Protein AF-A0AA40KFW2-F1 (afdb_monomer_lite)

Foldseek 3Di:
DDQLLCCLAQVDGPVPRFDKDKFKKKWADDPDDPAFIWIWFATPNDTDIARWDFAPFQEDPLQFKEWEKDAACVDVLRIDIDTDPCSSPDLATWTAGLVQLWTWGWDADPVRFIWIFADGHLWKTKGARDPVCLVVPVVPDPVNVDPVRGHDDPPPRPDMDIGHIIMMGTDDDDDDDDPPRPQPAPDDDPPPPPPPDDDDPDPDPPPDDPLEAEFAEEEEEAQVSCVSQVVDPSSSVSVVSNVVSSVQSSQCPHDDSRYGYYYQHYYYYNDNVSLVLFVVQDDPDAAGQVVSSVVVVCVSVVPDDPGGDGRYYDYDDRGFYWHADDPGDTHTDDDDDDDDDD

pLDDT: mean 80.36, std 17.98, range [24.52, 96.75]

Organism: NCBI:txid60889

Sequence (342 aa):
MTREEILSVFHTGHESVPTYEVIPVLHSMHKRSIGKPEIYLKAFGKDISLSLKPTEGLLTVNHLPMWTVTKNTSQPGGLHYEKVTNADTDIGDIYQDTTNMASILLHRDANGKVLVDGNIGSELVIRPLPDRILDELVSKNSSLHGEGLLPNVTRSKGNLKRTSHHVVYKKVARTSGDEYSDFTLMEPDHLAKRYRSKRSITTRTKREAPYVIYPEILCIVDYDGYRLHGGDNVQIKRYFVSFWNGVDLRYKLLKGPKIRISIAGIIISRGRDATPYLERNRVGRDAIDSAAALTDMGKYLFRERRLPVYDIAVAVTKYDMCRRRKGGRCTKGTAEEKHHGS

Radius of gyration: 22.52 Å; chains: 1; bounding box: 77×45×58 Å

Structure (mmCIF, N/CA/C/O backbone):
data_AF-A0AA40KFW2-F1
#
_entry.id   AF-A0AA40KFW2-F1
#
loop_
_atom_site.group_PDB
_atom_site.id
_atom_site.type_symbol
_atom_site.label_atom_id
_atom_site.label_alt_id
_atom_site.label_comp_id
_atom_site.label_asym_id
_atom_site.label_entity_id
_atom_site.label_seq_id
_atom_site.pdbx_PDB_ins_code
_atom_site.Cartn_x
_atom_site.Cartn_y
_atom_site.Cartn_z
_atom_site.occupancy
_atom_site.B_iso_or_equiv
_atom_site.auth_seq_id
_atom_site.auth_comp_id
_atom_site.auth_asym_id
_atom_site.auth_atom_id
_atom_site.pdbx_PDB_model_num
ATOM 1 N N . MET A 1 1 ? -21.719 -2.345 -5.524 1.00 86.31 1 MET A N 1
ATOM 2 C CA . MET A 1 1 ? -20.401 -1.732 -5.785 1.00 86.31 1 MET A CA 1
ATOM 3 C C . MET A 1 1 ? -20.138 -1.814 -7.284 1.00 86.31 1 MET A C 1
ATOM 5 O O . MET A 1 1 ? -20.531 -2.815 -7.874 1.00 86.31 1 MET A O 1
ATOM 9 N N . THR A 1 2 ? -19.528 -0.805 -7.903 1.00 89.44 2 THR A N 1
ATOM 10 C CA . THR A 1 2 ? -19.020 -0.884 -9.285 1.00 89.44 2 THR A CA 1
ATOM 11 C C . THR A 1 2 ? -17.793 -1.796 -9.356 1.00 89.44 2 THR A C 1
ATOM 13 O O . THR A 1 2 ? -17.247 -2.204 -8.329 1.00 89.44 2 THR A O 1
ATOM 16 N N . ARG A 1 3 ? -17.327 -2.128 -10.566 1.00 85.88 3 ARG A N 1
ATOM 17 C CA . ARG A 1 3 ? -16.125 -2.955 -10.741 1.00 85.88 3 ARG A CA 1
ATOM 18 C C . ARG A 1 3 ? -14.889 -2.285 -10.138 1.00 85.88 3 ARG A C 1
ATOM 20 O O . ARG A 1 3 ? -14.085 -2.955 -9.500 1.00 85.88 3 ARG A O 1
ATOM 27 N N . GLU A 1 4 ? -14.751 -0.981 -10.331 1.00 83.19 4 GLU A N 1
ATOM 28 C CA . GLU A 1 4 ? -13.652 -0.168 -9.815 1.00 83.19 4 GLU A CA 1
ATOM 29 C C . GLU A 1 4 ? -13.699 -0.087 -8.284 1.00 83.19 4 GLU A C 1
ATOM 31 O O . GLU A 1 4 ? -12.672 -0.251 -7.633 1.00 83.19 4 GLU A O 1
ATOM 36 N N . GLU A 1 5 ? -14.892 0.074 -7.698 1.00 88.12 5 GLU A N 1
ATOM 37 C CA . GLU A 1 5 ? -15.085 0.056 -6.242 1.00 88.12 5 GLU A CA 1
ATOM 38 C C . GLU A 1 5 ? -14.717 -1.309 -5.641 1.00 88.12 5 GLU A C 1
ATOM 40 O O . GLU A 1 5 ? -14.025 -1.367 -4.628 1.00 88.12 5 GLU A O 1
ATOM 45 N N . ILE A 1 6 ? -15.123 -2.414 -6.278 1.00 88.75 6 ILE A N 1
ATOM 46 C CA . ILE A 1 6 ? -14.761 -3.768 -5.825 1.00 88.75 6 ILE A CA 1
ATOM 47 C C . ILE A 1 6 ? -13.251 -3.977 -5.891 1.00 88.75 6 ILE A C 1
ATOM 49 O O . ILE A 1 6 ? -12.656 -4.495 -4.946 1.00 88.75 6 ILE A O 1
ATOM 53 N N . LEU A 1 7 ? -12.625 -3.562 -6.992 1.00 82.44 7 LEU A N 1
ATOM 54 C CA . LEU A 1 7 ? -11.179 -3.660 -7.161 1.00 82.44 7 LEU A CA 1
ATOM 55 C C . LEU A 1 7 ? -10.427 -2.814 -6.128 1.00 82.44 7 LEU A C 1
ATOM 57 O O . LEU A 1 7 ? -9.413 -3.271 -5.615 1.00 82.44 7 LEU A O 1
ATOM 61 N N . SER A 1 8 ? -10.931 -1.629 -5.790 1.00 82.06 8 SER A N 1
ATOM 62 C CA . SER A 1 8 ? -10.320 -0.754 -4.786 1.00 82.06 8 SER A CA 1
ATOM 63 C C . SER A 1 8 ? -10.468 -1.298 -3.356 1.00 82.06 8 SER A C 1
ATOM 65 O O . SER A 1 8 ? -9.513 -1.287 -2.586 1.00 82.06 8 SER A O 1
ATOM 67 N N . VAL A 1 9 ? -11.640 -1.835 -2.997 1.00 88.62 9 VAL A N 1
ATOM 68 C CA . VAL A 1 9 ? -11.914 -2.322 -1.630 1.00 88.62 9 VAL A CA 1
ATOM 69 C C . VAL A 1 9 ? -11.337 -3.717 -1.386 1.00 88.62 9 VAL A C 1
ATOM 71 O O . VAL A 1 9 ? -10.753 -3.977 -0.336 1.00 88.62 9 VAL A O 1
ATOM 74 N N . PHE A 1 10 ? -11.511 -4.633 -2.338 1.00 87.81 10 PHE A N 1
ATOM 75 C CA . PHE A 1 10 ? -11.214 -6.056 -2.151 1.00 87.81 10 PHE A CA 1
ATOM 76 C C . PHE A 1 10 ? -9.999 -6.539 -2.949 1.00 87.81 10 PHE A C 1
ATOM 78 O O . PHE A 1 10 ? -9.566 -7.675 -2.753 1.00 87.81 10 PHE A O 1
ATOM 85 N N . HIS A 1 11 ? -9.454 -5.714 -3.852 1.00 81.31 11 HIS A N 1
ATOM 86 C CA . HIS A 1 11 ? -8.347 -6.075 -4.751 1.00 81.31 11 HIS A CA 1
ATOM 87 C C . HIS A 1 11 ? -8.611 -7.337 -5.584 1.00 81.31 11 HIS A C 1
ATOM 89 O O . HIS A 1 11 ? -7.694 -8.082 -5.927 1.00 81.31 11 HIS A O 1
ATOM 95 N N . THR A 1 12 ? -9.876 -7.587 -5.919 1.00 80.44 12 THR A N 1
ATOM 96 C CA . THR A 1 12 ? -10.322 -8.811 -6.591 1.00 80.44 12 THR A CA 1
ATOM 97 C C . THR A 1 12 ? -11.431 -8.527 -7.604 1.00 80.44 12 THR A C 1
ATOM 99 O O . THR A 1 12 ? -11.954 -7.415 -7.676 1.00 80.44 12 THR A O 1
ATOM 102 N N . GLY A 1 13 ? -11.756 -9.518 -8.434 1.00 78.56 13 GLY A N 1
ATOM 103 C CA . GLY A 1 13 ? -12.911 -9.476 -9.331 1.00 78.56 13 GLY A CA 1
ATOM 104 C C . GLY A 1 13 ? -14.228 -9.687 -8.580 1.00 78.56 13 GLY A C 1
ATOM 105 O O . GLY A 1 13 ? -14.243 -10.183 -7.455 1.00 78.56 13 GLY A O 1
ATOM 106 N N . HIS A 1 14 ? -15.351 -9.338 -9.210 1.00 82.38 14 HIS A N 1
ATOM 107 C CA . HIS A 1 14 ? -16.686 -9.453 -8.605 1.00 82.38 14 HIS A CA 1
ATOM 108 C C . HIS A 1 14 ? -17.021 -10.901 -8.197 1.00 82.38 14 HIS A C 1
ATOM 110 O O . HIS A 1 14 ? -17.727 -11.143 -7.222 1.00 82.38 14 HIS A O 1
ATOM 116 N N . GLU A 1 15 ? -16.489 -11.864 -8.939 1.00 83.38 15 GLU A N 1
ATOM 117 C CA . GLU A 1 15 ? -16.627 -13.303 -8.743 1.00 83.38 15 GLU A CA 1
ATOM 118 C C . GLU A 1 15 ? -15.854 -13.850 -7.534 1.00 83.38 15 GLU A C 1
ATOM 120 O O . GLU A 1 15 ? -16.099 -14.971 -7.103 1.00 83.38 15 GLU A O 1
ATOM 125 N N . SER A 1 16 ? -14.908 -13.078 -6.997 1.00 85.81 16 SER A N 1
ATOM 126 C CA . SER A 1 16 ? -13.966 -13.510 -5.958 1.00 85.81 16 SER A CA 1
ATOM 127 C C . SER A 1 16 ? -13.994 -12.592 -4.732 1.00 85.81 16 SER A C 1
ATOM 129 O O . SER A 1 16 ? -13.021 -12.529 -3.977 1.00 85.81 16 SER A O 1
ATOM 131 N N . VAL A 1 17 ? -15.093 -11.854 -4.541 1.00 88.69 17 VAL A N 1
ATOM 132 C CA . VAL A 1 17 ? -15.304 -11.011 -3.360 1.00 88.69 17 VAL A CA 1
ATOM 133 C C . VAL A 1 17 ? -15.490 -11.911 -2.132 1.00 88.69 17 VAL A C 1
ATOM 135 O O . VAL A 1 17 ? -16.398 -12.744 -2.129 1.00 88.69 17 VAL A O 1
ATOM 138 N N . PRO A 1 18 ? -14.650 -11.778 -1.089 1.00 90.69 18 PRO A N 1
ATOM 139 C CA . PRO A 1 18 ? -14.790 -12.572 0.124 1.00 90.69 18 PRO A CA 1
ATOM 140 C C . PRO A 1 18 ? -16.044 -12.167 0.901 1.00 90.69 18 PRO A C 1
ATOM 142 O O . PRO A 1 18 ? -16.532 -11.045 0.776 1.00 90.69 18 PRO A O 1
ATOM 145 N N . THR A 1 19 ? -16.530 -13.052 1.770 1.00 91.44 19 THR A N 1
ATOM 146 C CA . THR A 1 19 ? -17.585 -12.696 2.726 1.00 91.44 19 THR A CA 1
ATOM 147 C C . THR A 1 19 ? -17.142 -11.503 3.573 1.00 91.44 19 THR A C 1
ATOM 149 O O . THR A 1 19 ? -16.050 -11.512 4.154 1.00 91.44 19 THR A O 1
ATOM 152 N N . TYR A 1 20 ? -18.001 -10.488 3.652 1.00 94.31 20 TYR A N 1
ATOM 153 C CA . TYR A 1 20 ? -17.722 -9.234 4.339 1.00 94.31 20 TYR A CA 1
ATOM 154 C C . TYR A 1 20 ? -18.919 -8.749 5.156 1.00 94.31 20 TYR A C 1
ATOM 156 O O . TYR A 1 20 ? -20.064 -9.106 4.883 1.00 94.31 20 TYR A O 1
ATOM 164 N N . GLU A 1 21 ? -18.640 -7.901 6.139 1.00 93.88 21 GLU A N 1
ATOM 165 C CA . GLU A 1 21 ? -19.627 -7.173 6.931 1.00 93.88 21 GLU A CA 1
ATOM 166 C C . GLU A 1 21 ? -19.423 -5.667 6.742 1.00 93.88 21 GLU A C 1
ATOM 168 O O . GLU A 1 21 ? -18.291 -5.199 6.596 1.00 93.88 21 GLU A O 1
ATOM 173 N N . VAL A 1 22 ? -20.517 -4.903 6.741 1.00 93.38 22 VAL A N 1
ATOM 174 C CA . VAL A 1 22 ? -20.478 -3.435 6.751 1.00 93.38 22 VAL A CA 1
ATOM 175 C C . VAL A 1 22 ? -20.773 -2.970 8.165 1.00 93.38 22 VAL A C 1
ATOM 177 O O . VAL A 1 22 ? -21.875 -3.190 8.667 1.00 93.38 22 VAL A O 1
ATOM 180 N N . ILE A 1 23 ? -19.796 -2.334 8.805 1.00 91.50 23 ILE A N 1
ATOM 181 C CA . ILE A 1 23 ? -19.863 -2.017 10.232 1.00 91.50 23 ILE A CA 1
ATOM 182 C C . ILE A 1 23 ? -19.520 -0.549 10.501 1.00 91.50 23 ILE A C 1
ATOM 184 O O . ILE A 1 23 ? -18.693 0.037 9.797 1.00 91.50 23 ILE A O 1
ATOM 188 N N . PRO A 1 24 ? -20.122 0.069 11.527 1.00 90.12 24 PRO A N 1
ATOM 189 C CA . PRO A 1 24 ? -19.590 1.290 12.105 1.00 90.12 24 PRO A CA 1
ATOM 190 C C . PRO A 1 24 ? -18.363 0.971 12.970 1.00 90.12 24 PRO A C 1
ATOM 192 O O . PRO A 1 24 ? -18.290 -0.074 13.617 1.00 90.12 24 PRO A O 1
ATOM 195 N N . VAL A 1 25 ? -17.429 1.915 13.052 1.00 92.06 25 VAL A N 1
ATOM 196 C CA . VAL A 1 25 ? -16.297 1.841 13.979 1.00 92.06 25 VAL A CA 1
ATOM 197 C C . VAL A 1 25 ? -16.397 2.975 15.001 1.00 92.06 25 VAL A C 1
ATOM 199 O O . VAL A 1 25 ? -16.859 4.081 14.712 1.00 92.06 25 VAL A O 1
ATOM 202 N N . LEU A 1 26 ? -16.024 2.698 16.246 1.00 91.12 26 LEU A N 1
ATOM 203 C CA . LEU A 1 26 ? -15.916 3.703 17.298 1.00 91.12 26 LEU A CA 1
ATOM 204 C C . LEU A 1 26 ? -14.451 4.077 17.475 1.00 91.12 26 LEU A C 1
ATOM 206 O O . LEU A 1 26 ? -13.586 3.206 17.525 1.00 91.12 26 LEU A O 1
ATOM 210 N N . HIS A 1 27 ? -14.180 5.369 17.618 1.00 89.44 27 HIS A N 1
ATOM 211 C CA . HIS A 1 27 ? -12.840 5.866 17.910 1.00 89.44 27 HIS A CA 1
ATOM 212 C C . HIS A 1 27 ? -12.856 6.822 19.101 1.00 89.44 27 HIS A C 1
ATOM 214 O O . HIS A 1 27 ? -13.814 7.578 19.304 1.00 89.44 27 HIS A O 1
ATOM 220 N N . SER A 1 28 ? -11.786 6.793 19.891 1.00 86.31 28 SER A N 1
ATOM 221 C CA . SER A 1 28 ? -11.597 7.708 21.016 1.00 86.31 28 SER A CA 1
ATOM 222 C C . SER A 1 28 ? -11.292 9.131 20.535 1.00 86.31 28 SER A C 1
ATOM 224 O O . SER A 1 28 ? -10.346 9.338 19.772 1.00 86.31 28 SER A O 1
ATOM 226 N N . MET A 1 29 ? -12.027 10.126 21.039 1.00 69.88 29 MET A N 1
ATOM 227 C CA . MET A 1 29 ? -11.703 11.541 20.835 1.00 69.88 29 MET A CA 1
ATOM 228 C C . MET A 1 29 ? -10.795 12.048 21.958 1.00 69.88 29 MET A C 1
ATOM 230 O O . MET A 1 29 ? -11.277 12.469 23.012 1.00 69.88 29 MET A O 1
ATOM 234 N N . HIS A 1 30 ? -9.482 12.069 21.743 1.00 62.12 30 HIS A N 1
ATOM 235 C CA . HIS A 1 30 ? -8.576 12.710 22.699 1.00 62.12 30 HIS A CA 1
ATOM 236 C C . HIS A 1 30 ? -8.601 14.228 22.499 1.00 62.12 30 HIS A C 1
ATOM 238 O O . HIS A 1 30 ? -8.134 14.741 21.488 1.00 62.12 30 HIS A O 1
ATOM 244 N N . LYS A 1 31 ? -9.168 14.968 23.467 1.00 46.69 31 LYS A N 1
ATOM 245 C CA . LYS A 1 31 ? -9.212 16.447 23.446 1.00 46.69 31 LYS A CA 1
ATOM 246 C C . LYS A 1 31 ? -7.841 17.104 23.663 1.00 46.69 31 LYS A C 1
ATOM 248 O O . LYS A 1 31 ? -7.724 18.307 23.459 1.00 46.69 31 LYS A O 1
ATOM 253 N N . ARG A 1 32 ? -6.819 16.353 24.082 1.00 41.66 32 ARG A N 1
ATOM 254 C CA . ARG A 1 32 ? -5.430 16.804 24.246 1.00 41.66 32 ARG A CA 1
ATOM 255 C C . ARG A 1 32 ? -4.493 15.622 23.976 1.00 41.66 32 ARG A C 1
ATOM 257 O O . ARG A 1 32 ? -4.808 14.492 24.336 1.00 41.66 32 ARG A O 1
ATOM 264 N N . SER A 1 33 ? -3.371 15.912 23.339 1.00 45.19 33 SER A N 1
ATOM 265 C CA . SER A 1 33 ? -2.322 15.069 22.737 1.00 45.19 33 SER A CA 1
ATOM 266 C C . SER A 1 33 ? -1.596 14.044 23.641 1.00 45.19 33 SER A C 1
ATOM 268 O O . SER A 1 33 ? -0.424 13.763 23.421 1.00 45.19 33 SER A O 1
ATOM 270 N N . ILE A 1 34 ? -2.250 13.468 24.655 1.00 53.34 34 ILE A N 1
ATOM 271 C CA . ILE A 1 34 ? -1.600 12.576 25.641 1.00 53.34 34 ILE A CA 1
ATOM 272 C C . ILE A 1 34 ? -2.144 11.134 25.579 1.00 53.34 34 ILE A C 1
ATOM 274 O O . ILE A 1 34 ? -1.449 10.191 25.953 1.00 53.34 34 ILE A O 1
ATOM 278 N N . GLY A 1 35 ? -3.363 10.927 25.071 1.00 61.66 35 GLY A N 1
ATOM 279 C CA . GLY A 1 35 ? -3.959 9.595 24.941 1.00 61.66 35 GLY A CA 1
ATOM 280 C C . GLY A 1 35 ? -3.607 8.906 23.620 1.00 61.66 35 GLY A C 1
ATOM 281 O O . GLY A 1 35 ? -3.696 9.514 22.553 1.00 61.66 35 GLY A O 1
ATOM 282 N N . LYS A 1 36 ? -3.247 7.619 23.680 1.00 73.94 36 LYS A N 1
ATOM 283 C CA . LYS A 1 36 ? -3.121 6.761 22.489 1.00 73.94 36 LYS A CA 1
ATOM 284 C C . LYS A 1 36 ? -4.501 6.601 21.842 1.00 73.94 36 LYS A C 1
ATOM 286 O O . LYS A 1 36 ? -5.441 6.296 22.581 1.00 73.94 36 LYS A O 1
ATOM 291 N N . PRO A 1 37 ? -4.661 6.811 20.524 1.00 86.88 37 PRO A N 1
ATOM 292 C CA . PRO A 1 37 ? -5.935 6.565 19.863 1.00 86.88 37 PRO A CA 1
ATOM 293 C C . PRO A 1 37 ? -6.383 5.118 20.078 1.00 86.88 37 PRO A C 1
ATOM 295 O O . PRO A 1 37 ? -5.583 4.187 20.018 1.00 86.88 37 PRO A O 1
ATOM 298 N N . GLU A 1 38 ? -7.666 4.928 20.338 1.00 90.81 38 GLU A N 1
ATOM 299 C CA . GLU A 1 38 ? -8.267 3.612 20.494 1.00 90.81 38 GLU A CA 1
ATOM 300 C C . GLU A 1 38 ? -9.391 3.441 19.484 1.00 90.81 38 GLU A C 1
ATOM 302 O O . GLU A 1 38 ? -10.140 4.384 19.202 1.00 90.81 38 GLU A O 1
ATOM 307 N N . ILE A 1 39 ? -9.501 2.225 18.958 1.00 92.62 39 ILE A N 1
ATOM 308 C CA . ILE A 1 39 ? -10.524 1.840 17.993 1.00 92.62 39 ILE A CA 1
ATOM 309 C C . ILE A 1 39 ? -11.281 0.632 18.517 1.00 92.62 39 ILE A C 1
ATOM 311 O O . ILE A 1 39 ? -10.678 -0.344 18.957 1.00 92.62 39 ILE A O 1
ATOM 315 N N . TYR A 1 40 ? -12.604 0.693 18.420 1.00 93.69 40 TYR A N 1
ATOM 316 C CA . TYR A 1 40 ? -13.499 -0.389 18.794 1.00 93.69 40 TYR A CA 1
ATOM 317 C C . TYR A 1 40 ? -14.400 -0.724 17.621 1.00 93.69 40 TYR A C 1
ATOM 319 O O . TYR A 1 40 ? -15.065 0.154 17.069 1.00 93.69 40 TYR A O 1
ATOM 327 N N . LEU A 1 41 ? -14.454 -1.999 17.265 1.00 94.56 41 LEU A N 1
ATOM 328 C CA . LEU A 1 41 ? -15.355 -2.497 16.238 1.00 94.56 41 LEU A CA 1
ATOM 329 C C . LEU A 1 41 ? -15.876 -3.884 16.605 1.00 94.56 41 LEU A C 1
ATOM 331 O O . LEU A 1 41 ? -15.270 -4.586 17.413 1.00 94.56 41 LEU A O 1
ATOM 335 N N . LYS A 1 42 ? -16.983 -4.280 15.987 1.00 94.56 42 LYS A N 1
ATOM 336 C CA . LYS A 1 42 ? -17.532 -5.628 16.086 1.00 94.56 42 LYS A CA 1
ATOM 337 C C . LYS A 1 42 ? -17.623 -6.211 14.690 1.00 94.56 42 LYS A C 1
ATOM 339 O O . LYS A 1 42 ? -18.247 -5.602 13.831 1.00 94.56 42 LYS A O 1
ATOM 344 N N . ALA A 1 43 ? -16.987 -7.353 14.465 1.00 94.00 43 ALA A N 1
ATOM 345 C CA . ALA A 1 43 ? -16.993 -8.025 13.170 1.00 94.00 43 ALA A CA 1
ATOM 346 C C . ALA A 1 43 ? -17.024 -9.541 13.360 1.00 94.00 43 ALA A C 1
ATOM 348 O O . ALA A 1 43 ? -16.313 -10.078 14.212 1.00 94.00 43 ALA A O 1
ATOM 349 N N . PHE A 1 44 ? -17.834 -10.240 12.568 1.00 93.56 44 PHE A N 1
ATOM 350 C CA . PHE A 1 44 ? -17.983 -11.697 12.593 1.00 93.56 44 PHE A CA 1
ATOM 351 C C . PHE A 1 44 ? -18.275 -12.242 13.998 1.00 93.56 44 PHE A C 1
ATOM 353 O O . PHE A 1 44 ? -17.715 -13.254 14.423 1.00 93.56 44 PHE A O 1
ATOM 360 N N . GLY A 1 45 ? -19.124 -11.525 14.741 1.00 90.69 45 GLY A N 1
ATOM 361 C CA . GLY A 1 45 ? -19.522 -11.865 16.109 1.00 90.69 45 GLY A CA 1
ATOM 362 C C . GLY A 1 45 ? -18.460 -11.616 17.187 1.00 90.69 45 GLY A C 1
ATOM 363 O O . GLY A 1 45 ? -18.714 -11.932 18.347 1.00 90.69 45 GLY A O 1
ATOM 364 N N . LYS A 1 46 ? -17.296 -11.050 16.842 1.00 92.06 46 LYS A N 1
ATOM 365 C CA . LYS A 1 46 ? -16.214 -10.739 17.786 1.00 92.06 46 LYS A CA 1
ATOM 366 C C . LYS A 1 46 ? -16.129 -9.236 18.043 1.00 92.06 46 LYS A C 1
ATOM 368 O O . LYS A 1 46 ? -16.072 -8.451 17.096 1.00 92.06 46 LYS A O 1
ATOM 373 N N . ASP A 1 47 ? -16.045 -8.854 19.314 1.00 93.81 47 ASP A N 1
ATOM 374 C CA . ASP A 1 47 ? -15.702 -7.491 19.723 1.00 93.81 47 ASP A CA 1
ATOM 375 C C . ASP A 1 47 ? -14.176 -7.322 19.689 1.00 93.81 47 ASP A C 1
ATOM 377 O O . ASP A 1 47 ? -13.437 -8.106 20.286 1.00 93.81 47 ASP A O 1
ATOM 381 N N . ILE A 1 48 ? -13.696 -6.303 18.980 1.00 94.25 48 ILE A N 1
ATOM 382 C CA . ILE A 1 48 ? -12.273 -6.029 18.770 1.00 94.25 48 ILE A CA 1
ATOM 383 C C . ILE A 1 48 ? -11.961 -4.640 19.325 1.00 94.25 48 ILE A C 1
ATOM 385 O O . ILE A 1 48 ? -12.613 -3.651 18.986 1.00 94.25 48 ILE A O 1
ATOM 389 N N . SER A 1 49 ? -10.930 -4.573 20.165 1.00 94.00 49 SER A N 1
ATOM 390 C CA . SER A 1 49 ? -10.433 -3.351 20.796 1.00 94.00 49 SER A CA 1
ATOM 391 C C . SER A 1 49 ? -8.961 -3.172 20.448 1.00 94.00 49 SER A C 1
ATOM 393 O O . SER A 1 49 ? -8.129 -3.961 20.893 1.00 94.00 49 SER A O 1
ATOM 395 N N . LEU A 1 50 ? -8.637 -2.119 19.702 1.00 93.75 50 LEU A N 1
ATOM 396 C CA . LEU A 1 50 ? -7.280 -1.800 19.266 1.00 93.75 50 LEU A CA 1
ATOM 397 C C . LEU A 1 50 ? -6.732 -0.599 20.040 1.00 93.75 50 LEU A C 1
ATOM 399 O O . LEU A 1 50 ? -7.392 0.438 20.133 1.00 93.75 50 LEU A O 1
ATOM 403 N N . SER A 1 51 ? -5.506 -0.727 20.547 1.00 93.19 51 SER A N 1
ATOM 404 C CA . SER A 1 51 ? -4.752 0.364 21.171 1.00 93.19 51 SER A CA 1
ATOM 405 C C . SER A 1 51 ? -3.630 0.803 20.237 1.00 93.19 51 SER A C 1
ATOM 407 O O . SER A 1 51 ? -2.630 0.104 20.061 1.00 93.19 51 SER A O 1
ATOM 409 N N . LEU A 1 52 ? -3.803 1.964 19.612 1.00 92.62 52 LEU A N 1
ATOM 410 C CA . LEU A 1 52 ? -2.964 2.401 18.508 1.00 92.62 52 LEU A CA 1
ATOM 411 C C . LEU A 1 52 ? -1.718 3.139 18.996 1.00 92.62 52 LEU A C 1
ATOM 413 O O . LEU A 1 52 ? -1.795 4.154 19.692 1.00 92.62 52 LEU A O 1
ATOM 417 N N . LYS A 1 53 ? -0.547 2.652 18.585 1.00 93.00 53 LYS A N 1
ATOM 418 C CA . LYS A 1 53 ? 0.740 3.332 18.766 1.00 93.00 53 LYS A CA 1
ATOM 419 C C . LYS A 1 53 ? 1.204 3.902 17.424 1.00 93.00 53 LYS A C 1
ATOM 421 O O . LYS A 1 53 ? 1.162 3.158 16.446 1.00 93.00 53 LYS A O 1
ATOM 426 N N . PRO A 1 54 ? 1.632 5.175 17.351 1.00 92.44 54 PRO A N 1
ATOM 427 C CA . PRO A 1 54 ? 2.179 5.741 16.121 1.00 92.44 54 PRO A CA 1
ATOM 428 C C . PRO A 1 54 ? 3.322 4.890 15.565 1.00 92.44 54 PRO A C 1
ATOM 430 O O . PRO A 1 54 ? 4.140 4.359 16.321 1.00 92.44 54 PRO A O 1
ATOM 433 N N . THR A 1 55 ? 3.369 4.754 14.244 1.00 91.12 55 THR A N 1
ATOM 434 C CA . THR A 1 55 ? 4.427 3.999 13.568 1.00 91.12 55 THR A CA 1
ATOM 435 C C . THR A 1 55 ? 5.600 4.921 13.275 1.00 91.12 55 THR A C 1
ATOM 437 O O . THR A 1 55 ? 5.512 5.804 12.429 1.00 91.12 55 THR A O 1
ATOM 440 N N . GLU A 1 56 ? 6.713 4.707 13.969 1.00 88.06 56 GLU A N 1
ATOM 441 C CA . GLU A 1 56 ? 7.937 5.489 13.787 1.00 88.06 56 GLU A CA 1
ATOM 442 C C . GLU A 1 56 ? 8.891 4.835 12.783 1.00 88.06 56 GLU A C 1
ATOM 444 O O . GLU A 1 56 ? 9.091 3.618 12.810 1.00 88.06 56 GLU A O 1
ATOM 449 N N . GLY A 1 57 ? 9.543 5.659 11.960 1.00 86.75 57 GLY A N 1
ATOM 450 C CA . GLY A 1 57 ? 10.647 5.249 11.086 1.00 86.75 57 GLY A CA 1
ATOM 451 C C . GLY A 1 57 ? 10.242 4.667 9.731 1.00 86.75 57 GLY A C 1
ATOM 452 O O . GLY A 1 57 ? 11.108 4.548 8.874 1.00 86.75 57 GLY A O 1
ATOM 453 N N . LEU A 1 58 ? 8.956 4.367 9.507 1.00 89.50 58 LEU A N 1
ATOM 454 C CA . LEU A 1 58 ? 8.489 3.868 8.206 1.00 89.50 58 LEU A CA 1
ATOM 455 C C . LEU A 1 58 ? 8.540 4.937 7.109 1.00 89.50 58 LEU A C 1
ATOM 457 O O . LEU A 1 58 ? 8.783 4.631 5.943 1.00 89.50 58 LEU A O 1
ATOM 461 N N . LEU A 1 59 ? 8.290 6.190 7.490 1.00 86.06 59 LEU A N 1
ATOM 462 C CA . LEU A 1 59 ? 8.323 7.347 6.607 1.00 86.06 59 LEU A CA 1
ATOM 463 C C . LEU A 1 59 ? 9.439 8.283 7.067 1.00 86.06 59 LEU A C 1
ATOM 465 O O . LEU A 1 59 ? 9.484 8.678 8.235 1.00 86.06 59 LEU A O 1
ATOM 469 N N . THR A 1 60 ? 10.318 8.669 6.152 1.00 67.75 60 THR A N 1
ATOM 470 C CA . THR A 1 60 ? 11.392 9.622 6.432 1.00 67.75 60 THR A CA 1
ATOM 471 C C . THR A 1 60 ? 10.802 11.034 6.528 1.00 67.75 60 THR A C 1
ATOM 473 O O . THR A 1 60 ? 10.347 11.589 5.534 1.00 67.75 60 THR A O 1
ATOM 476 N N . VAL A 1 61 ? 10.768 11.614 7.736 1.00 56.44 61 VAL A N 1
ATOM 477 C CA . VAL A 1 61 ? 10.446 13.038 8.008 1.00 56.44 61 VAL A CA 1
ATOM 478 C C . VAL A 1 61 ? 9.209 13.553 7.241 1.00 56.44 61 VAL A C 1
ATOM 480 O O . VAL A 1 61 ? 9.292 14.533 6.515 1.00 56.44 61 VAL A O 1
ATOM 483 N N . ASN A 1 62 ? 8.061 12.871 7.358 1.00 56.06 62 ASN A N 1
ATOM 484 C CA . ASN A 1 62 ? 6.777 13.211 6.705 1.00 56.06 62 ASN A CA 1
ATOM 485 C C . ASN A 1 62 ? 6.792 13.368 5.167 1.00 56.06 62 ASN A C 1
ATOM 487 O O . ASN A 1 62 ? 5.750 13.647 4.574 1.00 56.06 62 ASN A O 1
ATOM 491 N N . HIS A 1 63 ? 7.917 13.111 4.503 1.00 73.00 63 HIS A N 1
ATOM 492 C CA . HIS A 1 63 ? 8.081 13.276 3.067 1.00 73.00 63 HIS A CA 1
ATOM 493 C C . HIS A 1 63 ? 8.461 11.933 2.452 1.00 73.00 63 HIS A C 1
ATOM 495 O O . HIS A 1 63 ? 9.611 11.506 2.484 1.00 73.00 63 HIS A O 1
ATOM 501 N N . LEU A 1 64 ? 7.475 11.259 1.863 1.00 86.81 64 LEU A N 1
ATOM 502 C CA . LEU A 1 64 ? 7.708 10.078 1.038 1.00 86.81 64 LEU A CA 1
ATOM 503 C C . LEU A 1 64 ? 7.767 10.525 -0.426 1.00 86.81 64 LEU A C 1
ATOM 505 O O . LEU A 1 64 ? 6.712 10.818 -1.001 1.00 86.81 64 LEU A O 1
ATOM 509 N N . PRO A 1 65 ? 8.962 10.618 -1.034 1.00 89.88 65 PRO A N 1
ATOM 510 C CA . PRO A 1 65 ? 9.079 11.115 -2.389 1.00 89.88 65 PRO A CA 1
ATOM 511 C C . PRO A 1 65 ? 8.491 10.114 -3.382 1.00 89.88 65 PRO A C 1
ATOM 513 O O . PRO A 1 65 ? 8.594 8.892 -3.230 1.00 89.88 65 PRO A O 1
ATOM 516 N N . MET A 1 66 ? 7.865 10.656 -4.421 1.00 93.00 66 MET A N 1
ATOM 517 C CA . MET A 1 66 ? 7.232 9.863 -5.461 1.00 93.00 66 MET A CA 1
ATOM 518 C C . MET A 1 66 ? 7.651 10.346 -6.840 1.00 93.00 66 MET A C 1
ATOM 520 O O . MET A 1 66 ? 7.807 11.547 -7.071 1.00 93.00 66 MET A O 1
ATOM 524 N N . TRP A 1 67 ? 7.772 9.409 -7.771 1.00 94.56 67 TRP A N 1
ATOM 525 C CA . TRP A 1 67 ? 8.028 9.673 -9.179 1.00 94.56 67 TRP A CA 1
ATOM 526 C C . TRP A 1 67 ? 6.967 8.994 -10.022 1.00 94.56 67 TRP A C 1
ATOM 528 O O . TRP A 1 67 ? 6.527 7.892 -9.708 1.00 94.56 67 TRP A O 1
ATOM 538 N N . THR A 1 68 ? 6.594 9.622 -11.126 1.00 95.38 68 THR A N 1
ATOM 539 C CA . THR A 1 68 ? 5.943 8.923 -12.228 1.00 95.38 68 THR A CA 1
ATOM 540 C C . THR A 1 68 ? 6.972 8.607 -13.298 1.00 95.38 68 THR A C 1
ATOM 542 O O . THR A 1 68 ? 7.923 9.364 -13.493 1.00 95.38 68 THR A O 1
ATOM 545 N N . VAL A 1 69 ? 6.809 7.467 -13.962 1.00 96.25 69 VAL A N 1
ATOM 546 C CA . VAL A 1 69 ? 7.697 7.042 -15.041 1.00 96.25 69 VAL A CA 1
ATOM 547 C C . VAL A 1 69 ? 6.905 6.734 -16.305 1.00 96.25 69 VAL A C 1
ATOM 549 O O . VAL A 1 69 ? 5.862 6.074 -16.271 1.00 96.25 69 VAL A O 1
ATOM 552 N N . THR A 1 70 ? 7.414 7.235 -17.427 1.00 96.62 70 THR A N 1
ATOM 553 C CA . THR A 1 70 ? 6.900 6.999 -18.781 1.00 96.62 70 THR A CA 1
ATOM 554 C C . THR A 1 70 ? 8.040 6.582 -19.702 1.00 96.62 70 THR A C 1
ATOM 556 O O . THR A 1 70 ? 9.210 6.895 -19.456 1.00 96.62 70 THR A O 1
ATOM 559 N N . LYS A 1 71 ? 7.722 5.866 -20.783 1.00 94.75 71 LYS A N 1
ATOM 560 C CA . LYS A 1 71 ? 8.717 5.554 -21.808 1.00 94.75 71 LYS A CA 1
ATOM 561 C C . LYS A 1 71 ? 9.091 6.814 -22.579 1.00 94.75 71 LYS A C 1
ATOM 563 O O . LYS A 1 71 ? 8.233 7.510 -23.112 1.00 94.75 71 LYS A O 1
ATOM 568 N N . ASN A 1 72 ? 10.389 7.054 -22.695 1.00 93.88 72 ASN A N 1
ATOM 569 C CA . ASN A 1 72 ? 10.950 8.095 -23.539 1.00 93.88 72 ASN A CA 1
ATOM 570 C C . ASN A 1 72 ? 12.330 7.648 -24.029 1.00 93.88 72 ASN A C 1
ATOM 572 O O . ASN A 1 72 ? 13.310 7.695 -23.288 1.00 93.88 72 ASN A O 1
ATOM 576 N N . THR A 1 73 ? 12.414 7.211 -25.286 1.00 90.62 73 THR A N 1
ATOM 577 C CA . THR A 1 73 ? 13.646 6.660 -25.877 1.00 90.62 73 THR A CA 1
ATOM 578 C C . THR A 1 73 ? 14.791 7.665 -25.965 1.00 90.62 73 THR A C 1
ATOM 580 O O . THR A 1 73 ? 15.937 7.248 -26.093 1.00 90.62 73 THR A O 1
ATOM 583 N N . SER A 1 74 ? 14.499 8.963 -25.872 1.00 90.75 74 SER A N 1
ATOM 584 C CA . SER A 1 74 ? 15.499 10.033 -25.889 1.00 90.75 74 SER A CA 1
ATOM 585 C C . SER A 1 74 ? 16.136 10.282 -24.516 1.00 90.75 74 SER A C 1
ATOM 587 O O . SER A 1 74 ? 17.103 11.030 -24.415 1.00 90.75 74 SER A O 1
ATOM 589 N N . GLN A 1 75 ? 15.599 9.684 -23.449 1.00 88.25 75 GLN A N 1
ATOM 590 C CA . GLN A 1 75 ? 16.099 9.827 -22.081 1.00 88.25 75 GLN A CA 1
ATOM 591 C C . GLN A 1 75 ? 17.028 8.663 -21.694 1.00 88.25 75 GLN A C 1
ATOM 593 O O . GLN A 1 75 ? 16.909 7.562 -22.245 1.00 88.25 75 GLN A O 1
ATOM 598 N N . PRO A 1 76 ? 17.927 8.848 -20.706 1.00 82.25 76 PRO A N 1
ATOM 599 C CA . PRO A 1 76 ? 18.739 7.761 -20.167 1.00 82.25 76 PRO A CA 1
ATOM 600 C C . PRO A 1 76 ? 17.879 6.565 -19.744 1.00 82.25 76 PRO A C 1
ATOM 602 O O . PRO A 1 76 ? 16.822 6.723 -19.130 1.00 82.25 76 PRO A O 1
ATOM 605 N N . GLY A 1 77 ? 18.309 5.358 -20.116 1.00 82.12 77 GLY A N 1
ATOM 606 C CA . GLY A 1 77 ? 17.553 4.130 -19.847 1.00 82.12 77 GLY A CA 1
ATOM 607 C C . GLY A 1 77 ? 16.250 3.990 -20.646 1.00 82.12 77 GLY A C 1
ATOM 608 O O . GLY A 1 77 ? 15.526 3.019 -20.445 1.00 82.12 77 GLY A O 1
ATOM 609 N N . GLY A 1 78 ? 15.950 4.920 -21.560 1.00 90.19 78 GLY A N 1
ATOM 610 C CA . GLY A 1 78 ? 14.714 4.942 -22.339 1.00 90.19 78 GLY A CA 1
ATOM 611 C C . GLY A 1 78 ? 13.475 5.331 -21.530 1.00 90.19 78 GLY A C 1
ATOM 612 O O . GLY A 1 78 ? 12.362 5.110 -22.010 1.00 90.19 78 GLY A O 1
ATOM 613 N N . LEU A 1 79 ? 13.655 5.880 -20.321 1.00 94.81 79 LEU A N 1
ATOM 614 C CA . LEU A 1 79 ? 12.584 6.251 -19.398 1.00 94.81 79 LEU A CA 1
ATOM 615 C C . LEU A 1 79 ? 12.727 7.702 -18.926 1.00 94.81 79 LEU A C 1
ATOM 617 O O . LEU A 1 79 ? 13.821 8.171 -18.586 1.00 94.81 79 LEU A O 1
ATOM 621 N N . HIS A 1 80 ? 11.597 8.401 -18.866 1.00 95.12 80 HIS A N 1
ATOM 622 C CA . HIS A 1 80 ? 11.479 9.724 -18.271 1.00 95.12 80 HIS A CA 1
ATOM 623 C C . HIS A 1 80 ? 10.853 9.607 -16.881 1.00 95.12 80 HIS A C 1
ATOM 625 O O . HIS A 1 80 ? 9.751 9.076 -16.748 1.00 95.12 80 HIS A O 1
ATOM 631 N N . TYR A 1 81 ? 11.564 10.105 -15.868 1.00 95.12 81 TYR A N 1
ATOM 632 C CA . TYR A 1 81 ? 11.071 10.207 -14.498 1.00 95.12 81 TYR A CA 1
ATOM 633 C C . TYR A 1 81 ? 10.670 11.643 -14.206 1.00 95.12 81 TYR A C 1
ATOM 635 O O . TYR A 1 81 ? 11.468 12.560 -14.395 1.00 95.12 81 TYR A O 1
ATOM 643 N N . GLU A 1 82 ? 9.473 11.808 -13.668 1.00 93.88 82 GLU A N 1
ATOM 644 C CA . GLU A 1 82 ? 8.947 13.090 -13.225 1.00 93.88 82 GLU A CA 1
ATOM 645 C C . GLU A 1 82 ? 8.600 12.994 -11.740 1.00 93.88 82 GLU A C 1
ATOM 647 O O . GLU A 1 82 ? 7.837 12.117 -11.326 1.00 93.88 82 GLU A O 1
ATOM 652 N N . LYS A 1 83 ? 9.182 13.874 -10.920 1.00 92.12 83 LYS A N 1
ATOM 653 C CA . LYS A 1 83 ? 8.888 13.918 -9.485 1.00 92.12 83 LYS A CA 1
ATOM 654 C C . LYS A 1 83 ? 7.463 14.433 -9.282 1.00 92.12 83 LYS A C 1
ATOM 656 O O . LYS A 1 83 ? 7.105 15.487 -9.796 1.00 92.12 83 LYS A O 1
ATOM 661 N N . VAL A 1 84 ? 6.664 13.718 -8.498 1.00 89.69 84 VAL A N 1
ATOM 662 C CA . VAL A 1 84 ? 5.306 14.146 -8.147 1.00 89.69 84 VAL A CA 1
ATOM 663 C C . VAL A 1 84 ? 5.408 15.270 -7.120 1.00 89.69 84 VAL A C 1
ATOM 665 O O . VAL A 1 84 ? 5.818 15.046 -5.984 1.00 89.69 84 VAL A O 1
ATOM 668 N N . THR A 1 85 ? 5.036 16.484 -7.514 1.00 78.31 85 THR A N 1
ATOM 669 C CA . THR A 1 85 ? 5.098 17.681 -6.658 1.00 78.31 85 THR A CA 1
ATOM 670 C C . THR A 1 85 ? 4.064 17.656 -5.532 1.00 78.31 85 THR A C 1
ATOM 672 O O . THR A 1 85 ? 4.366 18.062 -4.419 1.00 78.31 85 THR A O 1
ATOM 675 N N . ASN A 1 86 ? 2.887 17.069 -5.771 1.00 65.94 86 ASN A N 1
ATOM 676 C CA . ASN A 1 86 ? 1.837 16.886 -4.759 1.00 65.94 86 ASN A CA 1
ATOM 677 C C . ASN A 1 86 ? 2.057 15.639 -3.879 1.00 65.94 86 ASN A C 1
ATOM 679 O O . ASN A 1 86 ? 1.130 15.182 -3.206 1.00 65.94 86 ASN A O 1
ATOM 683 N N . ALA A 1 87 ? 3.254 15.042 -3.894 1.00 58.72 87 ALA A N 1
ATOM 684 C CA . ALA A 1 87 ? 3.566 13.879 -3.065 1.00 58.72 87 ALA A CA 1
ATOM 685 C C . ALA A 1 87 ? 3.449 14.175 -1.562 1.00 58.72 87 ALA A C 1
ATOM 687 O O . ALA A 1 87 ? 3.287 13.236 -0.795 1.00 58.72 87 ALA A O 1
ATOM 688 N N . ASP A 1 88 ? 3.443 15.443 -1.145 1.00 59.75 88 ASP A N 1
ATOM 689 C CA . ASP A 1 88 ? 3.237 15.873 0.247 1.00 59.75 88 ASP A CA 1
ATOM 690 C C . ASP A 1 88 ? 1.763 15.877 0.681 1.00 59.75 88 ASP A C 1
ATOM 692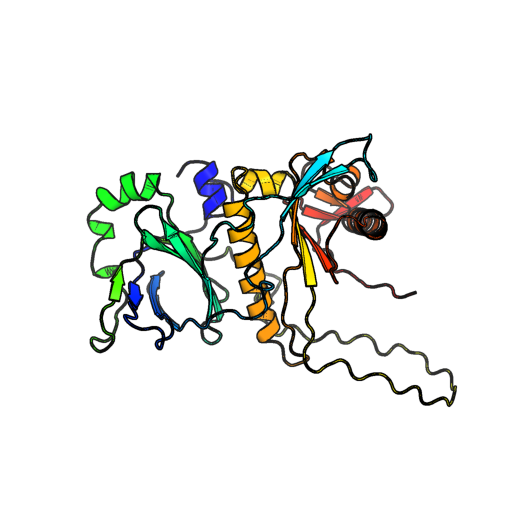 O O . ASP A 1 88 ? 1.442 16.279 1.796 1.00 59.75 88 ASP A O 1
ATOM 696 N N . THR A 1 89 ? 0.853 15.413 -0.183 1.00 72.12 89 THR A N 1
ATOM 697 C CA . THR A 1 89 ? -0.563 15.288 0.171 1.00 72.12 89 THR A CA 1
ATOM 698 C C . THR A 1 89 ? -0.719 14.376 1.387 1.00 72.12 89 THR A C 1
ATOM 700 O O . THR A 1 89 ? -0.131 13.286 1.445 1.00 72.12 89 THR A O 1
ATOM 703 N N . ASP A 1 90 ? -1.535 14.834 2.335 1.00 80.19 90 ASP A N 1
ATOM 704 C CA . ASP A 1 90 ? -1.841 14.124 3.568 1.00 80.19 90 ASP A CA 1
ATOM 705 C C . ASP A 1 90 ? -2.488 12.762 3.267 1.00 80.19 90 ASP A C 1
ATOM 707 O O . ASP A 1 90 ? -3.582 12.637 2.697 1.00 80.19 90 ASP A O 1
ATOM 711 N N . ILE A 1 91 ? -1.767 11.708 3.637 1.00 86.69 91 ILE A N 1
ATOM 712 C CA . ILE A 1 91 ? -2.235 10.329 3.519 1.00 86.69 91 ILE A CA 1
ATOM 713 C C . ILE A 1 91 ? -2.915 9.836 4.792 1.00 86.69 91 ILE A C 1
ATOM 715 O O . ILE A 1 91 ? -3.527 8.769 4.746 1.00 86.69 91 ILE A O 1
ATOM 719 N N . GLY A 1 92 ? -2.851 10.609 5.873 1.00 89.50 92 GLY A N 1
ATOM 720 C CA . GLY A 1 92 ? -3.229 10.211 7.214 1.00 89.50 92 GLY A CA 1
ATOM 721 C C . GLY A 1 92 ? -2.063 9.680 8.044 1.00 89.50 92 GLY A C 1
ATOM 722 O O . GLY A 1 92 ? -0.913 9.605 7.609 1.00 89.50 92 GLY A O 1
ATOM 723 N N . ASP A 1 93 ? -2.408 9.269 9.254 1.00 91.19 93 ASP A N 1
ATOM 724 C CA . ASP A 1 93 ? -1.495 8.803 10.280 1.00 91.19 93 ASP A CA 1
ATOM 725 C C . ASP A 1 93 ? -1.483 7.272 10.341 1.00 91.19 93 ASP A C 1
ATOM 727 O O . ASP A 1 93 ? -2.528 6.612 10.361 1.00 91.19 93 ASP A O 1
ATOM 731 N N . ILE A 1 94 ? -0.287 6.691 10.411 1.00 93.31 94 ILE A N 1
ATOM 732 C CA . ILE A 1 94 ? -0.095 5.243 10.519 1.00 93.31 94 ILE A CA 1
ATOM 733 C C . ILE A 1 94 ? 0.171 4.804 11.954 1.00 93.31 94 ILE A C 1
ATOM 735 O O . ILE A 1 94 ? 1.015 5.344 12.670 1.00 93.31 94 ILE A O 1
ATOM 739 N N . TYR A 1 95 ? -0.494 3.727 12.346 1.00 94.75 95 TYR A N 1
ATOM 740 C CA . TYR A 1 95 ? -0.438 3.147 13.673 1.00 94.75 95 TYR A CA 1
ATOM 741 C C . TYR A 1 95 ? -0.262 1.633 13.627 1.00 94.75 95 TYR A C 1
ATOM 743 O O . TYR A 1 95 ? -0.609 0.963 12.650 1.00 94.75 95 TYR A O 1
ATOM 751 N N . GLN A 1 96 ? 0.228 1.095 14.736 1.00 94.88 96 GLN A N 1
ATOM 752 C CA . GLN A 1 96 ? 0.346 -0.331 14.989 1.00 94.88 96 GLN A CA 1
ATOM 753 C C . GLN A 1 96 ? -0.197 -0.672 16.383 1.00 94.88 96 GLN A C 1
ATOM 755 O O . GLN A 1 96 ? -0.010 0.076 17.345 1.00 94.88 96 GLN A O 1
ATOM 760 N N . ASP A 1 97 ? -0.823 -1.838 16.497 1.00 93.56 97 ASP A N 1
ATOM 761 C CA . ASP A 1 97 ? -1.127 -2.515 17.754 1.00 93.56 97 ASP A CA 1
ATOM 762 C C . ASP A 1 97 ? -0.450 -3.887 17.717 1.00 93.56 97 ASP A C 1
ATOM 764 O O . ASP A 1 97 ? -0.900 -4.815 17.045 1.00 93.56 97 ASP A O 1
ATOM 768 N N . THR A 1 98 ? 0.662 -4.013 18.436 1.00 90.56 98 THR A N 1
ATOM 769 C CA . THR A 1 98 ? 1.454 -5.247 18.484 1.00 90.56 98 THR A CA 1
ATOM 770 C C . THR A 1 98 ? 0.724 -6.398 19.169 1.00 90.56 98 THR A C 1
ATOM 772 O O . THR A 1 98 ? 1.029 -7.549 18.884 1.00 90.56 98 THR A O 1
ATOM 775 N N . THR A 1 99 ? -0.220 -6.107 20.069 1.00 90.50 99 THR A N 1
ATOM 776 C CA . THR A 1 99 ? -0.957 -7.129 20.823 1.00 90.50 99 THR A CA 1
ATOM 777 C C . THR A 1 99 ? -1.989 -7.803 19.930 1.00 90.50 99 THR A C 1
ATOM 779 O O . THR A 1 99 ? -2.057 -9.025 19.873 1.00 90.50 99 THR A O 1
ATOM 782 N N . ASN A 1 100 ? -2.754 -7.003 19.185 1.00 91.12 100 ASN A N 1
ATOM 783 C CA . ASN A 1 100 ? -3.745 -7.502 18.229 1.00 91.12 100 ASN A CA 1
ATOM 784 C C . ASN A 1 100 ? -3.154 -7.782 16.835 1.00 91.12 100 ASN A C 1
ATOM 786 O O . ASN A 1 100 ? -3.885 -8.149 15.916 1.00 91.12 100 ASN A O 1
ATOM 790 N N . MET A 1 101 ? -1.842 -7.578 16.665 1.00 91.44 101 MET A N 1
ATOM 791 C CA . MET A 1 101 ? -1.139 -7.647 15.380 1.00 91.44 101 MET A CA 1
ATOM 792 C C . MET A 1 101 ? -1.857 -6.835 14.290 1.00 91.44 101 MET A C 1
ATOM 794 O O . MET A 1 101 ? -2.079 -7.312 13.177 1.00 91.44 101 MET A O 1
ATOM 798 N N . ALA A 1 102 ? -2.265 -5.613 14.635 1.00 94.69 102 ALA A N 1
ATOM 799 C CA . ALA A 1 102 ? -2.987 -4.726 13.738 1.00 94.69 102 ALA A CA 1
ATOM 800 C C . ALA A 1 102 ? -2.084 -3.605 13.216 1.00 94.69 102 ALA A C 1
ATOM 802 O O . ALA A 1 102 ? -1.343 -2.985 13.978 1.00 94.69 102 ALA A O 1
ATOM 803 N N . SER A 1 103 ? -2.185 -3.317 11.922 1.00 95.75 103 SER A N 1
ATOM 804 C CA . SER A 1 103 ? -1.534 -2.186 11.258 1.00 95.75 103 SER A CA 1
ATOM 805 C C . SER A 1 103 ? -2.619 -1.327 10.624 1.00 95.75 103 SER A C 1
ATOM 807 O O . SER A 1 103 ? -3.314 -1.800 9.724 1.00 95.75 103 SER A O 1
ATOM 809 N N . ILE A 1 104 ? -2.778 -0.098 11.106 1.00 96.25 104 ILE A N 1
ATOM 810 C CA . ILE A 1 104 ? -3.909 0.776 10.790 1.00 96.25 104 ILE A CA 1
ATOM 811 C C . ILE A 1 104 ? -3.401 2.092 10.206 1.00 96.25 104 ILE A C 1
ATOM 813 O O . ILE A 1 104 ? -2.461 2.681 10.725 1.00 96.25 104 ILE A O 1
ATOM 817 N N . LEU A 1 105 ? -4.047 2.569 9.153 1.00 94.88 105 LEU A N 1
ATOM 818 C CA . LEU A 1 105 ? -3.936 3.916 8.618 1.00 94.88 105 LEU A CA 1
ATOM 819 C C . LEU A 1 105 ? -5.242 4.659 8.920 1.00 94.88 105 LEU A C 1
ATOM 821 O O . LEU A 1 105 ? -6.331 4.225 8.531 1.00 94.88 105 LEU A O 1
ATOM 825 N N . LEU A 1 106 ? -5.128 5.777 9.636 1.00 93.69 106 LEU A N 1
ATOM 826 C CA . LEU A 1 106 ? -6.232 6.679 9.933 1.00 93.69 106 LEU A CA 1
ATOM 827 C C . LEU A 1 106 ? -6.112 7.933 9.100 1.00 93.69 106 LEU A C 1
ATOM 829 O O . LEU A 1 106 ? -5.114 8.634 9.163 1.00 93.69 106 LEU A O 1
ATOM 833 N N . HIS A 1 107 ? -7.161 8.250 8.364 1.00 91.56 107 HIS A N 1
ATOM 834 C CA . HIS A 1 107 ? -7.247 9.496 7.616 1.00 91.56 107 HIS A CA 1
ATOM 835 C C . HIS A 1 107 ? -8.648 10.075 7.753 1.00 91.56 107 HIS A C 1
ATOM 837 O O . HIS A 1 107 ? -9.513 9.494 8.412 1.00 91.56 107 HIS A O 1
ATOM 843 N N . ARG A 1 108 ? -8.867 11.253 7.179 1.00 89.19 108 ARG A N 1
ATOM 844 C CA . ARG A 1 108 ? -10.172 11.910 7.195 1.00 89.19 108 ARG A CA 1
ATOM 845 C C . ARG A 1 108 ? -10.739 11.986 5.788 1.00 89.19 108 ARG A C 1
ATOM 847 O O . ARG A 1 108 ? -9.989 12.157 4.828 1.00 89.19 108 ARG A O 1
ATOM 854 N N . ASP A 1 109 ? -12.052 11.831 5.690 1.00 84.94 109 ASP A N 1
ATOM 855 C CA . ASP A 1 109 ? -12.792 12.143 4.471 1.00 84.94 109 A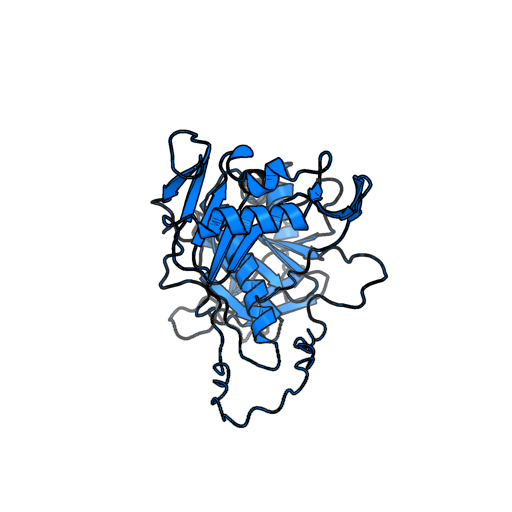SP A CA 1
ATOM 856 C C . ASP A 1 109 ? -12.954 13.666 4.298 1.00 84.94 109 ASP A C 1
ATOM 858 O O . ASP A 1 109 ? -12.542 14.462 5.151 1.00 84.94 109 ASP A O 1
ATOM 862 N N . ALA A 1 110 ? -13.585 14.078 3.195 1.00 82.50 110 ALA A N 1
ATOM 863 C CA . ALA A 1 110 ? -13.869 15.486 2.907 1.00 82.50 110 ALA A CA 1
ATOM 864 C C . ALA A 1 110 ? -14.762 16.164 3.970 1.00 82.50 110 ALA A C 1
ATOM 866 O O . ALA A 1 110 ? -14.714 17.382 4.128 1.00 82.50 110 ALA A O 1
ATOM 867 N N . ASN A 1 111 ? -15.531 15.382 4.736 1.00 83.44 111 ASN A N 1
ATOM 868 C CA . ASN A 1 111 ? -16.409 15.847 5.811 1.00 83.44 111 ASN A CA 1
ATOM 869 C C . ASN A 1 111 ? -15.714 15.839 7.190 1.00 83.44 111 ASN A C 1
ATOM 871 O O . ASN A 1 111 ? -16.339 16.120 8.216 1.00 83.44 111 ASN A O 1
ATOM 875 N N . GLY A 1 112 ? -14.423 15.494 7.246 1.00 84.38 112 GLY A N 1
ATOM 876 C CA . GLY A 1 112 ? -13.636 15.409 8.474 1.00 84.38 112 GLY A CA 1
ATOM 877 C C . GLY A 1 112 ? -13.887 14.150 9.315 1.00 84.38 112 GLY A C 1
ATOM 878 O O . GLY A 1 112 ? -13.326 14.034 10.417 1.00 84.38 112 GLY A O 1
ATOM 879 N N . LYS A 1 113 ? -14.700 13.203 8.832 1.00 86.62 113 LYS A N 1
ATOM 880 C CA . LYS A 1 113 ? -14.982 11.926 9.496 1.00 86.62 113 LYS A CA 1
ATOM 881 C C . LYS A 1 113 ? -13.773 11.009 9.381 1.00 86.62 113 LYS A C 1
ATOM 883 O O . LYS A 1 113 ? -13.102 10.959 8.356 1.00 86.62 113 LYS A O 1
ATOM 888 N N . VAL A 1 114 ? -13.488 10.272 10.451 1.00 89.81 114 VAL A N 1
ATOM 889 C CA . VAL A 1 114 ? -12.350 9.348 10.476 1.00 89.81 114 VAL A CA 1
ATOM 890 C C . VAL A 1 114 ? -12.647 8.132 9.600 1.00 89.81 114 VAL A C 1
ATOM 892 O O . VAL A 1 114 ? -13.709 7.511 9.715 1.00 89.81 114 VAL A O 1
ATOM 895 N N . LEU A 1 115 ? -11.680 7.797 8.755 1.00 92.94 115 LEU A N 1
ATOM 896 C CA . LEU A 1 115 ? -11.602 6.603 7.933 1.00 92.94 115 LEU A CA 1
ATOM 897 C C . LEU A 1 115 ? -10.491 5.699 8.473 1.00 92.94 115 LEU A C 1
ATOM 899 O O . LEU A 1 115 ? -9.446 6.174 8.914 1.00 92.94 115 LEU A O 1
ATOM 903 N N . VAL A 1 116 ? -10.743 4.393 8.445 1.00 94.69 116 VAL A N 1
ATOM 904 C CA . VAL A 1 116 ? -9.890 3.348 9.004 1.00 94.69 116 VAL A CA 1
ATOM 905 C C . VAL A 1 116 ? -9.598 2.379 7.872 1.00 94.69 116 VAL A C 1
ATOM 907 O O . VAL A 1 116 ? -10.518 1.812 7.284 1.00 94.69 116 VAL A O 1
ATOM 910 N N . ASP A 1 117 ? -8.323 2.215 7.558 1.00 94.50 117 ASP A N 1
ATOM 911 C CA . ASP A 1 117 ? -7.832 1.247 6.585 1.00 94.50 117 ASP A CA 1
ATOM 912 C C . ASP A 1 117 ? -6.749 0.409 7.257 1.00 94.50 117 ASP A C 1
ATOM 914 O O . ASP A 1 117 ? -5.910 0.952 7.973 1.00 94.50 117 ASP A O 1
ATOM 918 N N . GLY A 1 118 ? -6.760 -0.906 7.082 1.00 94.50 118 GLY A N 1
ATOM 919 C CA . GLY A 1 118 ? -5.646 -1.712 7.542 1.00 94.50 118 GLY A CA 1
ATOM 920 C C . GLY A 1 118 ? -5.945 -3.184 7.724 1.00 94.50 118 GLY A C 1
ATOM 921 O O . GLY A 1 118 ? -6.979 -3.716 7.321 1.00 94.50 118 GLY A O 1
ATOM 922 N N . ASN A 1 119 ? -5.001 -3.842 8.383 1.00 94.12 119 ASN A N 1
ATOM 923 C CA . ASN A 1 119 ? -5.046 -5.266 8.668 1.00 94.12 119 ASN A CA 1
ATOM 924 C C . ASN A 1 119 ? -5.188 -5.460 10.175 1.00 94.12 119 ASN A C 1
ATOM 926 O O . ASN A 1 119 ? -4.536 -4.759 10.948 1.00 94.12 119 ASN A O 1
ATOM 930 N N . ILE A 1 120 ? -6.006 -6.428 10.586 1.00 94.31 120 ILE A N 1
ATOM 931 C CA . ILE A 1 120 ? -6.186 -6.800 11.992 1.00 94.31 120 ILE A CA 1
ATOM 932 C C . ILE A 1 120 ? -5.881 -8.292 12.116 1.00 94.31 120 ILE A C 1
ATOM 934 O O . ILE A 1 120 ? -6.625 -9.144 11.622 1.00 94.31 120 ILE A O 1
ATOM 938 N N . GLY A 1 121 ? -4.750 -8.606 12.746 1.00 88.62 121 GLY A N 1
ATOM 939 C CA . GLY A 1 121 ? -4.261 -9.970 12.868 1.00 88.62 121 GLY A CA 1
ATOM 940 C C . GLY A 1 121 ? -3.951 -10.640 11.525 1.00 88.62 121 GLY A C 1
ATOM 941 O O . GLY A 1 121 ? -3.680 -10.010 10.492 1.00 88.62 121 GLY A O 1
ATOM 942 N N . SER A 1 122 ? -3.996 -11.970 11.539 1.00 82.81 122 SER A N 1
ATOM 943 C CA . SER A 1 122 ? -3.816 -12.796 10.345 1.00 82.81 122 SER A CA 1
ATOM 944 C C . SER A 1 122 ? -5.031 -12.792 9.432 1.00 82.81 122 SER A C 1
ATOM 946 O O . SER A 1 122 ? -4.853 -12.846 8.218 1.00 82.81 122 SER A O 1
ATOM 948 N N . GLU A 1 123 ? -6.232 -12.640 9.983 1.00 86.50 123 GLU A N 1
ATOM 949 C CA . GLU A 1 123 ? -7.462 -13.025 9.294 1.00 86.50 123 GLU A CA 1
ATOM 950 C C . GLU A 1 123 ? -8.288 -11.855 8.750 1.00 86.50 123 GLU A C 1
ATOM 952 O O . GLU A 1 123 ? -8.975 -12.049 7.752 1.00 86.50 123 GLU A O 1
ATOM 957 N N . LEU A 1 124 ? -8.217 -10.652 9.333 1.00 93.44 124 LEU A N 1
ATOM 958 C CA . LEU A 1 124 ? -9.126 -9.556 8.977 1.00 93.44 124 LEU A CA 1
ATOM 959 C C . LEU A 1 124 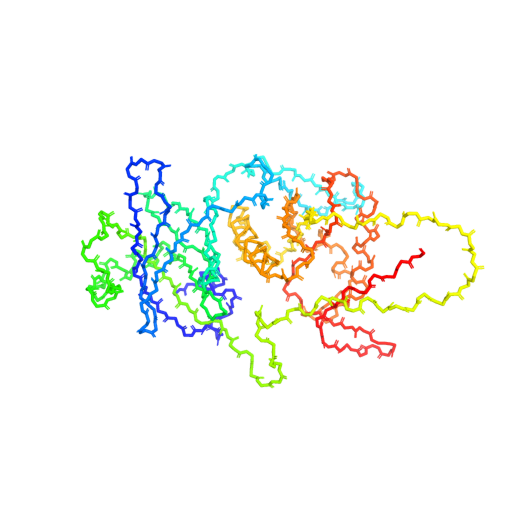? -8.436 -8.423 8.218 1.00 93.44 124 LEU A C 1
ATOM 961 O O . LEU A 1 124 ? -7.278 -8.071 8.471 1.00 93.44 124 LEU A O 1
ATOM 965 N N . VAL A 1 125 ? -9.199 -7.821 7.311 1.00 94.56 125 VAL A N 1
ATOM 966 C CA . VAL A 1 125 ? -8.888 -6.550 6.652 1.00 94.56 125 VAL A CA 1
ATOM 967 C C . VAL A 1 125 ? -10.071 -5.614 6.853 1.00 94.56 125 VAL A C 1
ATOM 969 O O . VAL A 1 125 ? -11.220 -6.033 6.711 1.00 94.56 125 VAL A O 1
ATOM 972 N N . ILE A 1 126 ? -9.781 -4.359 7.184 1.00 95.81 126 ILE A N 1
ATOM 973 C CA . ILE A 1 126 ? -10.755 -3.276 7.287 1.00 95.81 126 ILE A CA 1
ATOM 974 C C . ILE A 1 126 ? -10.460 -2.223 6.221 1.00 95.81 126 ILE A C 1
ATOM 976 O O . ILE A 1 126 ? -9.310 -1.824 6.036 1.00 95.81 126 ILE A O 1
ATOM 980 N N . ARG A 1 127 ? -11.495 -1.776 5.509 1.00 94.94 127 ARG A N 1
ATOM 981 C CA . ARG A 1 127 ? -11.399 -0.739 4.475 1.00 94.94 127 ARG A CA 1
ATOM 982 C C . ARG A 1 127 ? -12.545 0.263 4.597 1.00 94.94 127 ARG A C 1
ATOM 984 O O . ARG A 1 127 ? -13.653 -0.137 4.966 1.00 94.94 127 ARG A O 1
ATOM 991 N N . PRO A 1 128 ? -12.330 1.545 4.262 1.00 93.31 128 PRO A N 1
ATOM 992 C CA . PRO A 1 128 ? -13.415 2.511 4.123 1.00 93.31 128 PRO A CA 1
ATOM 993 C C . PRO A 1 128 ? -14.442 2.046 3.090 1.00 93.31 128 PRO A C 1
ATOM 995 O O . PRO A 1 128 ? -14.078 1.508 2.043 1.00 93.31 128 PRO A O 1
ATOM 998 N N . LEU A 1 129 ? -15.725 2.255 3.376 1.00 91.44 129 LEU A N 1
ATOM 999 C CA . LEU A 1 129 ? -16.764 2.062 2.373 1.00 91.44 129 LEU A CA 1
ATOM 1000 C C . LEU A 1 129 ? -16.703 3.222 1.354 1.00 91.44 129 LEU A C 1
ATOM 1002 O O . LEU A 1 129 ? -16.554 4.365 1.783 1.00 91.44 129 LEU A O 1
ATOM 1006 N N . PRO A 1 130 ? -16.828 2.969 0.037 1.00 89.69 130 PRO A N 1
ATOM 1007 C CA . PRO A 1 130 ? -16.848 4.034 -0.966 1.00 89.69 130 PRO A CA 1
ATOM 1008 C C . PRO A 1 130 ? -17.969 5.056 -0.720 1.00 89.69 130 PRO A C 1
ATOM 1010 O O . PRO A 1 130 ? -19.094 4.661 -0.409 1.00 89.69 130 PRO A O 1
ATOM 1013 N N . ASP A 1 131 ? -17.687 6.345 -0.933 1.00 86.38 131 ASP A N 1
ATOM 1014 C CA . ASP A 1 131 ? -18.601 7.465 -0.636 1.00 86.38 131 ASP A CA 1
ATOM 1015 C C . ASP A 1 131 ? -19.985 7.300 -1.271 1.00 86.38 131 ASP A C 1
ATOM 1017 O O . ASP A 1 131 ? -21.006 7.400 -0.596 1.00 86.38 131 ASP A O 1
ATOM 1021 N N . ARG A 1 132 ? -20.033 6.904 -2.548 1.00 87.81 132 ARG A N 1
ATOM 1022 C CA . ARG A 1 132 ? -21.294 6.637 -3.257 1.00 87.81 132 ARG A CA 1
ATOM 1023 C C . ARG A 1 132 ? -22.153 5.590 -2.541 1.00 87.81 132 ARG A C 1
ATOM 1025 O O . ARG A 1 132 ? -23.375 5.690 -2.502 1.00 87.81 132 ARG A O 1
ATOM 1032 N N . ILE A 1 133 ? -21.514 4.573 -1.966 1.00 86.56 133 ILE A N 1
ATOM 1033 C CA . ILE A 1 133 ? -22.198 3.495 -1.251 1.00 86.56 133 ILE A CA 1
ATOM 1034 C C . ILE A 1 133 ? -22.608 3.945 0.151 1.00 86.56 133 ILE A C 1
ATOM 1036 O O . ILE A 1 133 ? -23.681 3.558 0.614 1.00 86.56 133 ILE A O 1
ATOM 1040 N N . LEU A 1 134 ? -21.792 4.762 0.822 1.00 84.44 134 LEU A N 1
ATOM 1041 C CA . LEU A 1 134 ? -22.181 5.404 2.079 1.00 84.44 134 LEU A CA 1
ATOM 1042 C C . LEU A 1 134 ? -23.482 6.197 1.885 1.00 84.44 134 LEU A C 1
ATOM 1044 O O . LEU A 1 134 ? -24.448 5.988 2.624 1.00 84.44 134 LEU A O 1
ATOM 1048 N N . ASP A 1 135 ? -23.549 7.015 0.838 1.00 81.50 135 ASP A N 1
ATOM 1049 C CA . ASP A 1 135 ? -24.720 7.839 0.545 1.00 81.50 135 ASP A CA 1
ATOM 1050 C C . ASP A 1 135 ? -25.934 7.010 0.107 1.00 81.50 135 ASP A C 1
ATOM 1052 O O . ASP A 1 135 ? -27.059 7.317 0.495 1.00 81.50 135 ASP A O 1
ATOM 1056 N N . GLU A 1 136 ? -25.748 5.935 -0.661 1.00 83.00 136 GLU A N 1
ATOM 1057 C CA . GLU A 1 136 ? -26.858 5.106 -1.145 1.00 83.00 136 GLU A CA 1
ATOM 1058 C C . GLU A 1 136 ? -27.393 4.109 -0.108 1.00 83.00 136 GLU A C 1
ATOM 1060 O O . GLU A 1 136 ? -28.611 3.961 0.015 1.00 83.00 136 GLU A O 1
ATOM 1065 N N . LEU A 1 137 ? -26.513 3.393 0.603 1.00 75.62 137 LEU A N 1
ATOM 1066 C CA . LEU A 1 137 ? -26.889 2.277 1.479 1.00 75.62 137 LEU A CA 1
ATOM 1067 C C . LEU A 1 137 ? -27.015 2.693 2.937 1.00 75.62 137 LEU A C 1
ATOM 1069 O O . LEU A 1 137 ? -27.985 2.322 3.596 1.00 75.62 137 LEU A O 1
ATOM 1073 N N . VAL A 1 138 ? -26.041 3.436 3.463 1.00 75.38 138 VAL A N 1
ATOM 1074 C CA . VAL A 1 138 ? -26.008 3.742 4.897 1.00 75.38 138 VAL A CA 1
ATOM 1075 C C . VAL A 1 138 ? -27.056 4.787 5.247 1.00 75.38 138 VAL A C 1
ATOM 1077 O O . VAL A 1 138 ? -27.724 4.649 6.267 1.00 75.38 138 VAL A O 1
ATOM 1080 N N . SER A 1 139 ? -27.252 5.808 4.411 1.00 73.81 139 SER A N 1
ATOM 1081 C CA . SER A 1 139 ? -28.270 6.833 4.682 1.00 73.81 139 SER A CA 1
ATOM 1082 C C . SER A 1 139 ? -29.700 6.266 4.673 1.00 73.81 139 SER A C 1
ATOM 1084 O O . SER A 1 139 ? -30.549 6.724 5.436 1.00 73.81 139 SER A O 1
ATOM 1086 N N . LYS A 1 140 ? -29.959 5.241 3.848 1.00 77.88 140 LYS A N 1
ATOM 1087 C CA . LYS A 1 140 ? -31.299 4.679 3.617 1.00 77.88 140 LYS A CA 1
ATOM 1088 C C . LYS A 1 140 ? -31.619 3.462 4.479 1.00 77.88 140 LYS A C 1
ATOM 1090 O O . LYS A 1 140 ? -32.794 3.165 4.682 1.00 77.88 140 LYS A O 1
ATOM 1095 N N . ASN A 1 141 ? -30.610 2.744 4.971 1.00 80.06 141 ASN A N 1
ATOM 1096 C CA . ASN A 1 141 ? -30.816 1.520 5.736 1.00 80.06 141 ASN A CA 1
ATOM 1097 C C . ASN A 1 141 ? -30.637 1.744 7.244 1.00 80.06 141 ASN A C 1
ATOM 1099 O O . ASN A 1 141 ? -29.519 1.790 7.762 1.00 80.06 141 ASN A O 1
ATOM 1103 N N . SER A 1 142 ? -31.756 1.809 7.969 1.00 75.50 142 SER A N 1
ATOM 1104 C CA . SER A 1 142 ? -31.776 1.963 9.428 1.00 75.50 142 SER A CA 1
ATOM 1105 C C . SER A 1 142 ? -31.084 0.813 10.171 1.00 75.50 142 SER A C 1
ATOM 1107 O O . SER A 1 142 ? -30.549 1.035 11.259 1.00 75.50 142 SER A O 1
ATOM 1109 N N . SER A 1 143 ? -30.999 -0.388 9.580 1.00 77.81 143 SER A N 1
ATOM 1110 C CA . SER A 1 143 ? -30.331 -1.536 10.206 1.00 77.81 143 SER A CA 1
ATOM 1111 C C . SER A 1 143 ? -28.825 -1.317 10.381 1.00 77.81 143 SER A C 1
ATOM 1113 O O . SER A 1 143 ? -28.239 -1.836 11.327 1.00 77.81 143 SER A O 1
ATOM 1115 N N . LEU A 1 144 ? -28.201 -0.509 9.514 1.00 78.25 144 LEU A N 1
ATOM 1116 C CA . LEU A 1 144 ? -26.771 -0.181 9.569 1.00 78.25 144 LEU A CA 1
ATOM 1117 C C . LEU A 1 144 ? -26.431 0.867 10.641 1.00 78.25 144 LEU A C 1
ATOM 1119 O O . LEU A 1 144 ? -25.255 1.149 10.880 1.00 78.25 144 LEU A O 1
ATOM 1123 N N . HIS A 1 145 ? -27.443 1.424 11.312 1.00 75.62 145 HIS A N 1
ATOM 1124 C CA . HIS A 1 145 ? -27.288 2.328 12.459 1.00 75.62 145 HIS A CA 1
ATOM 1125 C C . HIS A 1 145 ? -27.615 1.667 13.798 1.00 75.62 145 HIS A C 1
ATOM 1127 O O . HIS A 1 145 ? -27.473 2.316 14.840 1.00 75.62 145 HIS A O 1
ATOM 1133 N N . GLY A 1 146 ? -28.050 0.403 13.767 1.00 74.12 146 GLY A N 1
ATOM 1134 C CA . GLY A 1 146 ? -28.496 -0.339 14.937 1.00 74.12 146 GLY A CA 1
ATOM 1135 C C . GLY A 1 146 ? -27.387 -0.547 15.967 1.00 74.12 146 GLY A C 1
ATOM 1136 O O . GLY A 1 146 ? -26.232 -0.803 15.626 1.00 74.12 146 GLY A O 1
ATOM 1137 N N . GLU A 1 147 ? -27.748 -0.485 17.249 1.00 75.25 147 GLU A N 1
ATOM 1138 C CA . GLU A 1 147 ? -26.797 -0.652 18.356 1.00 75.25 147 GLU A CA 1
ATOM 1139 C C . GLU A 1 147 ? -26.158 -2.047 18.399 1.00 75.25 147 GLU A C 1
ATOM 1141 O O . GLU A 1 147 ? -25.032 -2.184 18.864 1.00 75.25 147 GLU A O 1
ATOM 1146 N N . GLY A 1 148 ? -26.811 -3.073 17.840 1.00 76.44 148 GLY A N 1
ATOM 1147 C CA . GLY A 1 148 ? -26.274 -4.440 17.787 1.00 76.44 148 GLY A CA 1
ATOM 1148 C C . GLY A 1 148 ? -24.991 -4.606 16.957 1.00 76.44 148 GLY A C 1
ATOM 1149 O O . GLY A 1 148 ? -24.280 -5.602 17.142 1.00 76.44 148 GLY A O 1
ATOM 1150 N N . LEU A 1 149 ? -24.689 -3.638 16.079 1.00 79.75 149 LEU A N 1
ATOM 1151 C CA . LEU A 1 149 ? -23.455 -3.569 15.283 1.00 79.75 149 LEU A CA 1
ATOM 1152 C C . LEU A 1 149 ? -22.290 -2.924 16.039 1.00 79.75 149 LEU A C 1
ATOM 1154 O O . LEU A 1 149 ? -21.151 -2.982 15.580 1.00 79.75 149 LEU A O 1
ATOM 1158 N N . LEU A 1 150 ? -22.559 -2.284 17.177 1.00 83.00 150 LEU A N 1
ATOM 1159 C CA . LEU A 1 150 ? -21.518 -1.699 18.003 1.00 83.00 150 LEU A CA 1
ATOM 1160 C C . LEU A 1 150 ? -20.922 -2.766 18.931 1.00 83.00 150 LEU A C 1
ATOM 1162 O O . LEU A 1 150 ? -21.632 -3.672 19.377 1.00 83.00 150 LEU A O 1
ATOM 1166 N N . PRO A 1 151 ? -19.617 -2.674 19.226 1.00 84.50 151 PRO A N 1
ATOM 1167 C CA . PRO A 1 151 ? -18.986 -3.553 20.197 1.00 84.50 151 PRO A CA 1
ATOM 1168 C C . PRO A 1 151 ? -19.460 -3.239 21.616 1.00 84.50 151 PRO A C 1
ATOM 1170 O O . PRO A 1 151 ? -19.780 -2.089 21.937 1.00 84.50 151 PRO A O 1
ATOM 1173 N N . ASN A 1 152 ? -19.428 -4.239 22.498 1.00 81.69 152 ASN A N 1
ATOM 1174 C CA . ASN A 1 152 ? -19.680 -4.018 23.917 1.00 81.69 152 ASN A CA 1
ATOM 1175 C C . ASN A 1 152 ? -18.476 -3.314 24.554 1.00 81.69 152 ASN A C 1
ATOM 1177 O O . ASN A 1 152 ? -17.495 -3.942 24.952 1.00 81.69 152 ASN A O 1
ATOM 1181 N N . VAL A 1 153 ? -18.543 -1.987 24.660 1.00 78.00 153 VAL A N 1
ATOM 1182 C CA . VAL A 1 153 ? -17.502 -1.189 25.318 1.00 78.00 153 VAL A CA 1
ATOM 1183 C C . VAL A 1 153 ? -17.934 -0.848 26.741 1.00 78.00 153 VAL A C 1
ATOM 1185 O O . VAL A 1 153 ? -19.045 -0.372 26.974 1.00 78.00 153 VAL A O 1
ATOM 1188 N N . THR A 1 154 ? -17.052 -1.071 27.717 1.00 67.38 154 THR A N 1
ATOM 1189 C CA . THR A 1 154 ? -17.311 -0.683 29.107 1.00 67.38 154 THR A CA 1
ATOM 1190 C C . THR A 1 154 ? -17.524 0.830 29.214 1.00 67.38 154 THR A C 1
ATOM 1192 O O . THR A 1 154 ? -16.740 1.628 28.699 1.00 67.38 154 THR A O 1
ATOM 1195 N N . ARG A 1 155 ? -18.577 1.228 29.944 1.00 54.47 155 ARG A N 1
ATOM 1196 C CA . ARG A 1 155 ? -19.040 2.620 30.152 1.00 54.47 155 ARG A CA 1
ATOM 1197 C C . ARG A 1 155 ? -17.956 3.612 30.620 1.00 54.47 155 ARG A C 1
ATOM 1199 O O . ARG A 1 155 ? -18.169 4.815 30.544 1.00 54.47 155 ARG A O 1
ATOM 1206 N N . SER A 1 156 ? -16.813 3.122 31.108 1.00 54.44 156 SER A N 1
ATOM 1207 C CA . SER A 1 156 ? -15.688 3.930 31.601 1.00 54.44 156 SER A CA 1
ATOM 1208 C C . SER A 1 156 ? -14.822 4.543 30.489 1.00 54.44 156 SER A C 1
ATOM 1210 O O . SER A 1 156 ? -13.984 5.398 30.785 1.00 54.44 156 SER A O 1
ATOM 1212 N N . LYS A 1 157 ? -14.990 4.135 29.225 1.00 61.69 157 LYS A N 1
ATOM 1213 C CA . LYS A 1 157 ? -14.224 4.680 28.097 1.00 61.69 157 LYS A CA 1
ATOM 1214 C C . LYS A 1 157 ? -14.946 5.909 27.535 1.00 61.69 157 LYS A C 1
ATOM 1216 O O . LYS A 1 157 ? -15.968 5.788 26.868 1.00 61.69 157 LYS A O 1
ATOM 1221 N N . GLY A 1 158 ? -14.458 7.098 27.900 1.00 59.88 158 GLY A N 1
ATOM 1222 C CA . GLY A 1 158 ? -15.080 8.392 27.580 1.00 59.88 158 GLY A CA 1
ATOM 1223 C C . GLY A 1 158 ? -15.247 8.691 26.079 1.00 59.88 158 GLY A C 1
ATOM 1224 O O . GLY A 1 158 ? -14.715 7.981 25.239 1.00 59.88 158 GLY A O 1
ATOM 1225 N N . ASN A 1 159 ? -15.990 9.766 25.764 1.00 72.94 159 ASN A N 1
ATOM 1226 C CA . ASN A 1 159 ? -16.223 10.404 24.448 1.00 72.94 159 ASN A CA 1
ATOM 1227 C C . ASN A 1 159 ? -15.787 9.612 23.193 1.00 72.94 159 ASN A C 1
ATOM 1229 O O . ASN A 1 159 ? -14.915 10.054 22.436 1.00 72.94 159 ASN A O 1
ATOM 1233 N N . LEU A 1 160 ? -16.426 8.468 22.942 1.00 83.38 160 LEU A N 1
ATOM 1234 C CA . LEU A 1 160 ? -16.283 7.734 21.686 1.00 83.38 160 LEU A CA 1
ATOM 1235 C C . LEU A 1 160 ? -17.129 8.401 20.600 1.00 83.38 160 LEU A C 1
ATOM 1237 O O . LEU A 1 160 ? -18.276 8.781 20.839 1.00 83.38 160 LEU A O 1
ATOM 1241 N N . LYS A 1 161 ? -16.582 8.525 19.390 1.00 85.12 161 LYS A N 1
ATOM 1242 C CA . LYS A 1 161 ? -17.332 8.974 18.211 1.00 85.12 161 LYS A CA 1
ATOM 1243 C C . LYS A 1 161 ? -17.389 7.880 17.157 1.00 85.12 161 LYS A C 1
ATOM 1245 O O . LYS A 1 161 ? -16.426 7.138 16.962 1.00 85.12 161 LYS A O 1
ATOM 1250 N N . ARG A 1 162 ? -18.507 7.826 16.434 1.00 85.12 162 ARG A N 1
ATOM 1251 C CA . ARG A 1 162 ? -18.653 6.968 15.255 1.00 85.12 162 ARG A CA 1
ATOM 1252 C C . ARG A 1 162 ? -17.792 7.510 14.111 1.00 85.12 162 ARG A C 1
ATOM 1254 O O . ARG A 1 162 ? -17.833 8.702 13.803 1.00 85.12 162 ARG A O 1
ATOM 1261 N N . THR A 1 163 ? -17.008 6.637 13.502 1.00 82.81 163 THR A N 1
ATOM 1262 C CA . THR A 1 163 ? -16.295 6.863 12.241 1.00 82.81 163 THR A CA 1
ATOM 1263 C C . THR A 1 163 ? -17.258 6.736 11.057 1.00 82.81 163 THR A C 1
ATOM 1265 O O . THR A 1 163 ? -18.469 6.551 11.243 1.00 82.81 163 THR A O 1
ATOM 1268 N N . SER A 1 164 ? -16.742 6.817 9.823 1.00 86.38 164 SER A N 1
ATOM 1269 C CA . SER A 1 164 ? -17.492 6.311 8.662 1.00 86.38 164 SER A CA 1
ATOM 1270 C C . SER A 1 164 ? -17.798 4.817 8.783 1.00 86.38 164 SER A C 1
ATOM 1272 O O . SER A 1 164 ? -17.314 4.179 9.717 1.00 86.38 164 SER A O 1
ATOM 1274 N N . HIS A 1 165 ? -18.648 4.285 7.907 1.00 90.94 165 HIS A N 1
ATOM 1275 C CA . HIS A 1 165 ? -18.847 2.838 7.830 1.00 90.94 165 HIS A CA 1
ATOM 1276 C C . HIS A 1 165 ? -17.704 2.208 7.043 1.00 90.94 165 HIS A C 1
ATOM 1278 O O . HIS A 1 165 ? -17.155 2.799 6.109 1.00 90.94 165 HIS A O 1
ATOM 1284 N N . HIS A 1 166 ? -17.363 0.990 7.433 1.00 94.12 166 HIS A N 1
ATOM 1285 C CA . HIS A 1 166 ? -16.244 0.238 6.893 1.00 94.12 166 HIS A CA 1
ATOM 1286 C C . HIS A 1 166 ? -16.712 -1.125 6.427 1.00 94.12 166 HIS A C 1
ATOM 1288 O O . HIS A 1 166 ? -17.661 -1.692 6.965 1.00 94.12 166 HIS A O 1
ATOM 1294 N N . VAL A 1 167 ? -16.004 -1.659 5.443 1.00 95.19 167 VAL A N 1
ATOM 1295 C CA . VAL A 1 167 ? -16.081 -3.065 5.075 1.00 95.19 167 VAL A CA 1
ATOM 1296 C C . VAL A 1 167 ? -15.026 -3.810 5.875 1.00 95.19 167 VAL A C 1
ATOM 1298 O O . VAL A 1 167 ? -13.848 -3.451 5.826 1.00 95.19 167 VAL A O 1
ATOM 1301 N N . VAL A 1 168 ? -15.434 -4.863 6.577 1.00 96.00 168 VAL A N 1
ATOM 1302 C CA . VAL A 1 168 ? -14.513 -5.820 7.194 1.00 96.00 168 VAL A CA 1
ATOM 1303 C C . VAL A 1 168 ? -14.704 -7.172 6.540 1.00 96.00 168 VAL A C 1
ATOM 1305 O O . VAL A 1 168 ? -15.816 -7.690 6.477 1.00 96.00 168 VAL A O 1
ATOM 1308 N N . TYR A 1 169 ? -13.618 -7.756 6.050 1.00 95.12 169 TYR A N 1
ATOM 1309 C CA . TYR A 1 169 ? -13.654 -9.053 5.388 1.00 95.12 169 TYR A CA 1
ATOM 1310 C C . TYR A 1 169 ? -12.519 -9.953 5.853 1.00 95.12 169 TYR A C 1
ATOM 1312 O O . TYR A 1 169 ? -11.471 -9.494 6.320 1.00 95.12 169 TYR A O 1
ATOM 1320 N N . LYS A 1 170 ? -12.745 -11.261 5.720 1.00 91.56 170 LYS A N 1
ATOM 1321 C CA . LYS A 1 170 ? -11.719 -12.265 5.993 1.00 91.56 170 LYS A CA 1
ATOM 1322 C C . LYS A 1 170 ? -10.810 -12.409 4.782 1.00 91.56 170 LYS A C 1
ATOM 1324 O O . LYS A 1 170 ? -11.289 -12.514 3.652 1.00 91.56 170 LYS A O 1
ATOM 1329 N N . LYS A 1 171 ? -9.500 -12.452 5.010 1.00 85.56 171 LYS A N 1
ATOM 1330 C CA . LYS A 1 171 ? -8.540 -12.821 3.967 1.00 85.56 171 LYS A CA 1
ATOM 1331 C C . LYS A 1 171 ? -8.876 -14.230 3.486 1.00 85.56 171 LYS A C 1
ATOM 1333 O O . LYS A 1 171 ? -9.168 -15.108 4.297 1.00 85.56 171 LYS A O 1
ATOM 1338 N N . VAL A 1 172 ? -8.858 -14.438 2.172 1.00 72.12 172 VAL A N 1
ATOM 1339 C CA . VAL A 1 172 ? -9.129 -15.753 1.582 1.00 72.12 172 VAL A CA 1
ATOM 1340 C C . VAL A 1 172 ? -8.063 -16.728 2.083 1.00 72.12 172 VAL A C 1
ATOM 1342 O O . VAL A 1 172 ? -6.886 -16.586 1.751 1.00 72.12 172 VAL A O 1
ATOM 1345 N N . ALA A 1 173 ? -8.470 -17.695 2.908 1.00 56.81 173 ALA A N 1
ATOM 1346 C CA . ALA A 1 173 ? -7.605 -18.785 3.331 1.00 56.81 173 ALA A CA 1
ATOM 1347 C C . ALA A 1 173 ? -7.291 -19.640 2.099 1.00 56.81 173 ALA A C 1
ATOM 1349 O O . ALA A 1 173 ? -8.198 -20.200 1.482 1.00 56.81 173 ALA A O 1
ATOM 1350 N N . ARG A 1 174 ? -6.017 -19.716 1.705 1.00 51.72 174 ARG A N 1
ATOM 1351 C CA . ARG A 1 174 ? -5.593 -20.675 0.681 1.00 51.72 174 ARG A CA 1
ATOM 1352 C C . ARG A 1 174 ? -5.783 -22.081 1.255 1.00 51.72 174 ARG A C 1
ATOM 1354 O O . ARG A 1 174 ? -5.315 -22.368 2.353 1.00 51.72 174 ARG A O 1
ATOM 1361 N N . THR A 1 175 ? -6.532 -22.924 0.552 1.00 38.00 175 THR A N 1
ATOM 1362 C CA . THR A 1 175 ? -6.839 -24.297 0.959 1.00 38.00 175 THR A CA 1
ATOM 1363 C C . THR A 1 175 ? -5.576 -25.166 0.977 1.00 38.00 175 THR A C 1
ATOM 1365 O O . THR A 1 175 ? -4.916 -25.319 -0.044 1.00 38.00 175 THR A O 1
ATOM 1368 N N . SER A 1 176 ? -5.293 -25.734 2.155 1.00 41.78 176 SER A N 1
ATOM 1369 C CA . SER A 1 176 ? -4.610 -27.016 2.411 1.00 41.78 176 SER A CA 1
ATOM 1370 C C . SER A 1 176 ? -3.248 -27.259 1.731 1.00 41.78 176 SER A C 1
ATOM 1372 O O . SER A 1 176 ? -3.176 -27.781 0.621 1.00 41.78 176 SER A O 1
ATOM 1374 N N . GLY A 1 177 ? -2.160 -26.994 2.464 1.00 36.88 177 GLY A N 1
ATOM 1375 C CA . GLY A 1 177 ? -0.809 -27.481 2.144 1.00 36.88 177 GLY A CA 1
ATOM 1376 C C . GLY A 1 177 ? 0.313 -26.700 2.826 1.00 36.88 177 GLY A C 1
ATOM 1377 O O . GLY A 1 177 ? 1.284 -27.296 3.278 1.00 36.88 177 GLY A O 1
ATOM 1378 N N . ASP A 1 178 ? 0.125 -25.392 2.986 1.00 38.94 178 ASP A N 1
ATOM 1379 C CA . ASP A 1 178 ? 1.083 -24.522 3.660 1.00 38.94 178 ASP A CA 1
ATOM 1380 C C . ASP A 1 178 ? 0.520 -24.142 5.035 1.00 38.94 178 ASP A C 1
ATOM 1382 O O . ASP A 1 178 ? -0.135 -23.111 5.199 1.00 38.94 178 ASP A O 1
ATOM 1386 N N . GLU A 1 179 ? 0.766 -24.980 6.046 1.00 38.53 179 GLU A N 1
ATOM 1387 C CA . GLU A 1 179 ? 0.756 -24.551 7.453 1.00 38.53 179 GLU A CA 1
ATOM 1388 C C . GLU A 1 179 ? 1.913 -23.570 7.693 1.00 38.53 179 GLU A C 1
ATOM 1390 O O . GLU A 1 179 ? 2.833 -23.808 8.466 1.00 38.53 179 GLU A O 1
ATOM 1395 N N . TYR A 1 180 ? 1.860 -22.427 7.022 1.00 41.72 180 TYR A N 1
ATOM 1396 C CA . TYR A 1 180 ? 2.549 -21.236 7.454 1.00 41.72 180 TYR A CA 1
ATOM 1397 C C . TYR A 1 180 ? 1.506 -20.140 7.464 1.00 41.72 180 TYR A C 1
ATOM 1399 O O . TYR A 1 180 ? 1.214 -19.506 6.451 1.00 41.72 180 TYR A O 1
ATOM 1407 N N . SER A 1 181 ? 0.886 -19.935 8.626 1.00 41.72 181 SER A N 1
ATOM 1408 C CA . SER A 1 181 ? 0.197 -18.672 8.833 1.00 41.72 181 SER A CA 1
ATOM 1409 C C . SER A 1 181 ? 1.176 -17.551 8.471 1.00 41.72 181 SER A C 1
ATOM 1411 O O . SER A 1 181 ? 2.369 -17.634 8.732 1.00 41.72 181 SER A O 1
ATOM 1413 N N . ASP A 1 182 ? 0.691 -16.455 7.925 1.00 46.19 182 ASP A N 1
ATOM 1414 C CA . ASP A 1 182 ? 1.487 -15.249 7.678 1.00 46.19 182 ASP A CA 1
ATOM 1415 C C . ASP A 1 182 ? 2.280 -14.714 8.912 1.00 46.19 182 ASP A C 1
ATOM 1417 O O . ASP A 1 182 ? 3.032 -13.743 8.800 1.00 46.19 182 ASP A O 1
ATOM 1421 N N . PHE A 1 183 ? 2.066 -15.326 10.085 1.00 44.94 183 PHE A N 1
ATOM 1422 C CA . PHE A 1 183 ? 2.652 -15.066 11.396 1.00 44.94 183 PHE A CA 1
ATOM 1423 C C . PHE A 1 183 ? 3.314 -16.303 12.043 1.00 44.94 183 PHE A C 1
ATOM 1425 O O . PHE A 1 183 ? 3.736 -16.224 13.197 1.00 44.94 183 PHE A O 1
ATOM 1432 N N . THR A 1 184 ? 3.417 -17.452 11.360 1.00 43.38 184 THR A N 1
ATOM 1433 C CA . THR A 1 184 ? 4.231 -18.570 11.867 1.00 43.38 184 THR A CA 1
ATOM 1434 C C . THR A 1 184 ? 5.674 -18.113 11.863 1.00 43.38 184 THR A C 1
ATOM 1436 O O . THR A 1 184 ? 6.099 -17.451 10.918 1.00 43.38 184 THR A O 1
ATOM 1439 N N . LEU A 1 185 ? 6.375 -18.448 12.947 1.00 42.22 185 LEU A N 1
ATOM 1440 C CA . LEU A 1 185 ? 7.786 -18.187 13.210 1.00 42.22 185 LEU A CA 1
ATOM 1441 C C . LEU A 1 185 ? 8.579 -18.115 11.892 1.00 42.22 185 LEU A C 1
ATOM 1443 O O . LEU A 1 185 ? 8.882 -19.151 11.306 1.00 42.22 185 LEU A O 1
ATOM 1447 N N . MET A 1 186 ? 8.872 -16.908 11.389 1.00 47.03 186 MET A N 1
ATOM 1448 C CA . MET A 1 186 ? 9.828 -16.793 10.291 1.00 47.03 186 MET A CA 1
ATOM 1449 C C . MET A 1 186 ? 11.160 -17.203 10.904 1.00 47.03 186 MET A C 1
ATOM 1451 O O . MET A 1 186 ? 11.710 -16.477 11.739 1.00 47.03 186 MET A O 1
ATOM 1455 N N . GLU A 1 187 ? 11.608 -18.419 10.601 1.00 45.53 187 GLU A N 1
ATOM 1456 C CA . GLU A 1 187 ? 12.901 -18.882 11.072 1.00 45.53 187 GLU A CA 1
ATOM 1457 C C . GLU A 1 187 ? 13.954 -17.914 10.524 1.00 45.53 187 GLU A C 1
ATOM 1459 O O . GLU A 1 187 ? 13.967 -17.646 9.319 1.00 45.53 187 GLU A O 1
ATOM 1464 N N . PRO A 1 188 ? 14.802 -17.320 11.381 1.00 44.94 188 PRO A N 1
ATOM 1465 C CA . PRO A 1 188 ? 15.904 -16.517 10.890 1.00 44.94 188 PRO A CA 1
ATOM 1466 C C . PRO A 1 188 ? 16.737 -17.419 9.988 1.00 44.94 188 PRO A C 1
ATOM 1468 O O . PRO A 1 188 ? 17.110 -18.515 10.412 1.00 44.94 188 PRO A O 1
ATOM 1471 N N . ASP A 1 189 ? 16.995 -16.970 8.757 1.00 41.69 189 ASP A N 1
ATOM 1472 C CA . ASP A 1 189 ? 17.770 -17.715 7.772 1.00 41.69 189 ASP A CA 1
ATOM 1473 C C . ASP A 1 189 ? 18.954 -18.401 8.458 1.00 41.69 189 ASP A C 1
ATOM 1475 O O . ASP A 1 189 ? 19.881 -17.754 8.966 1.00 41.69 189 ASP A O 1
ATOM 1479 N N . HIS A 1 190 ? 18.954 -19.733 8.452 1.00 44.44 190 HIS A N 1
ATOM 1480 C CA . HIS A 1 190 ? 20.160 -20.503 8.686 1.00 44.44 190 HIS A CA 1
ATOM 1481 C C . HIS A 1 190 ? 21.061 -20.301 7.463 1.00 44.44 190 HIS A C 1
ATOM 1483 O O . HIS A 1 190 ? 21.241 -21.218 6.660 1.00 44.44 190 HIS A O 1
ATOM 1489 N N . LEU A 1 191 ? 21.622 -19.091 7.310 1.00 43.16 191 LEU A N 1
ATOM 1490 C CA . LEU A 1 191 ? 22.671 -18.776 6.349 1.00 43.16 191 LEU A CA 1
ATOM 1491 C C . LEU A 1 191 ? 23.704 -19.888 6.461 1.00 43.16 191 LEU A C 1
ATOM 1493 O O . LEU A 1 191 ? 24.399 -20.020 7.476 1.00 43.16 191 LEU A O 1
ATOM 1497 N N . ALA A 1 192 ? 23.724 -20.753 5.447 1.00 38.38 192 ALA A N 1
ATOM 1498 C CA . ALA A 1 192 ? 24.482 -21.983 5.483 1.00 38.38 192 ALA A CA 1
ATOM 1499 C C . ALA A 1 192 ? 25.931 -21.638 5.830 1.00 38.38 192 ALA A C 1
ATOM 1501 O O . ALA A 1 192 ? 26.616 -20.944 5.077 1.00 38.38 192 ALA A O 1
ATOM 1502 N N . LYS A 1 193 ? 26.413 -22.145 6.970 1.00 41.09 193 LYS A N 1
ATOM 1503 C CA . LYS A 1 193 ? 27.817 -22.086 7.402 1.00 41.09 193 LYS A CA 1
ATOM 1504 C C . LYS A 1 193 ? 28.711 -22.932 6.480 1.00 41.09 193 LYS A C 1
ATOM 1506 O O . LYS A 1 193 ? 29.494 -23.752 6.942 1.00 41.09 193 LYS A O 1
ATOM 1511 N N . ARG A 1 194 ? 28.620 -22.763 5.159 1.00 41.56 194 ARG A N 1
ATOM 1512 C CA . ARG A 1 194 ? 29.542 -23.343 4.177 1.00 41.56 194 ARG A CA 1
ATOM 1513 C C . ARG A 1 194 ? 30.639 -22.344 3.825 1.00 41.56 194 ARG A C 1
ATOM 1515 O O . ARG A 1 194 ? 30.946 -22.133 2.660 1.00 41.56 194 ARG A O 1
ATOM 1522 N N . TYR A 1 195 ? 31.291 -21.782 4.838 1.00 42.31 195 TYR A N 1
ATOM 1523 C CA . TYR A 1 195 ? 32.669 -21.345 4.654 1.00 42.31 195 TYR A CA 1
ATOM 1524 C C . TYR A 1 195 ? 33.556 -22.557 4.918 1.00 42.31 195 TYR A C 1
ATOM 1526 O O . TYR A 1 195 ? 33.778 -22.948 6.062 1.00 42.31 195 TYR A O 1
ATOM 1534 N N . ARG A 1 196 ? 34.042 -23.185 3.838 1.00 43.12 196 ARG A N 1
ATOM 1535 C CA . ARG A 1 196 ? 35.194 -24.089 3.912 1.00 43.12 196 ARG A CA 1
ATOM 1536 C C . ARG A 1 196 ? 36.323 -23.315 4.590 1.00 43.12 196 ARG A C 1
ATOM 1538 O O . ARG A 1 196 ? 36.857 -22.374 4.008 1.00 43.12 196 ARG A O 1
ATOM 1545 N N . SER A 1 197 ? 36.652 -23.708 5.816 1.00 39.59 197 SER A N 1
ATOM 1546 C CA . SER A 1 197 ? 37.821 -23.232 6.548 1.00 39.59 197 SER A CA 1
ATOM 1547 C C . SER A 1 197 ? 39.076 -23.551 5.733 1.00 39.59 197 SER A C 1
ATOM 1549 O O . SER A 1 197 ? 39.580 -24.672 5.752 1.00 39.59 197 SER A O 1
ATOM 1551 N N . LYS A 1 198 ? 39.569 -22.576 4.968 1.00 44.66 198 LYS A N 1
ATOM 1552 C CA . LYS A 1 198 ? 40.990 -22.507 4.640 1.00 44.66 198 LYS A CA 1
ATOM 1553 C C . LYS A 1 198 ? 41.628 -21.678 5.745 1.00 44.66 198 LYS A C 1
ATOM 1555 O O . LYS A 1 198 ? 41.267 -20.521 5.939 1.00 44.66 198 LYS A O 1
ATOM 1560 N N . ARG A 1 199 ? 42.532 -22.309 6.498 1.00 48.44 199 ARG A N 1
ATOM 1561 C CA . ARG A 1 199 ? 43.376 -21.664 7.507 1.00 48.44 199 ARG A CA 1
ATOM 1562 C C . ARG A 1 199 ? 44.073 -20.451 6.883 1.00 48.44 199 ARG A C 1
ATOM 1564 O O . ARG A 1 199 ? 45.020 -20.615 6.125 1.00 48.44 199 ARG A O 1
ATOM 1571 N N . SER A 1 200 ? 43.643 -19.252 7.253 1.00 46.34 200 SER A N 1
ATOM 1572 C CA . SER A 1 200 ? 44.510 -18.077 7.290 1.00 46.34 200 SER A CA 1
ATOM 1573 C C . SER A 1 200 ? 44.239 -17.346 8.599 1.00 46.34 200 SER A C 1
ATOM 1575 O O . SER A 1 200 ? 43.154 -16.802 8.814 1.00 46.34 200 SER A O 1
ATOM 1577 N N . ILE A 1 201 ? 45.224 -17.397 9.492 1.00 48.50 201 ILE A N 1
ATOM 1578 C CA . ILE A 1 201 ? 45.274 -16.655 10.750 1.00 48.50 201 ILE A CA 1
ATOM 1579 C C . ILE A 1 201 ? 45.469 -15.181 10.391 1.00 48.50 201 ILE A C 1
ATOM 1581 O O . ILE A 1 201 ? 46.580 -14.687 10.273 1.00 48.50 201 ILE A O 1
ATOM 1585 N N . THR A 1 202 ? 44.357 -14.494 10.166 1.00 45.47 202 THR A N 1
ATOM 1586 C CA . THR A 1 202 ? 44.248 -13.041 10.276 1.00 45.47 202 THR A CA 1
ATOM 1587 C C . THR A 1 202 ? 42.865 -12.778 10.844 1.00 45.47 202 THR A C 1
ATOM 1589 O O . THR A 1 202 ? 41.859 -12.938 10.149 1.00 45.47 202 THR A O 1
ATOM 1592 N N . THR A 1 203 ? 42.809 -12.442 12.128 1.00 46.12 203 THR A N 1
ATOM 1593 C CA . THR A 1 203 ? 41.613 -12.013 12.857 1.00 46.12 203 THR A CA 1
ATOM 1594 C C . THR A 1 203 ? 41.107 -10.695 12.276 1.00 46.12 203 THR A C 1
ATOM 1596 O O . THR A 1 203 ? 41.333 -9.619 12.819 1.00 46.12 203 THR A O 1
ATOM 1599 N N . ARG A 1 204 ? 40.412 -10.773 11.139 1.00 49.59 204 ARG A N 1
ATOM 1600 C CA . ARG A 1 204 ? 39.486 -9.722 10.724 1.00 49.59 204 ARG A CA 1
ATOM 1601 C C . ARG A 1 204 ? 38.345 -9.733 11.733 1.00 49.59 204 ARG A C 1
ATOM 1603 O O . ARG A 1 204 ? 37.587 -10.700 11.788 1.00 49.59 204 ARG A O 1
ATOM 1610 N N . THR A 1 205 ? 38.243 -8.676 12.532 1.00 44.88 205 THR A N 1
ATOM 1611 C CA . THR A 1 205 ? 37.055 -8.352 13.323 1.00 44.88 205 THR A CA 1
ATOM 1612 C C . THR A 1 205 ? 35.857 -8.343 12.380 1.00 44.88 205 THR A C 1
ATOM 1614 O O . THR A 1 205 ? 35.658 -7.430 11.579 1.00 44.88 205 THR A O 1
ATOM 1617 N N . LYS A 1 206 ? 35.090 -9.435 12.401 1.00 50.59 206 LYS A N 1
ATOM 1618 C CA . LYS A 1 206 ? 33.819 -9.530 11.693 1.00 50.59 206 LYS A CA 1
ATOM 1619 C C . LYS A 1 206 ? 32.928 -8.499 12.377 1.00 50.59 206 LYS A C 1
ATOM 1621 O O . LYS A 1 206 ? 32.608 -8.685 13.545 1.00 50.59 206 LYS A O 1
ATOM 1626 N N . ARG A 1 207 ? 32.638 -7.376 11.710 1.00 52.50 207 ARG A N 1
ATOM 1627 C CA . ARG A 1 207 ? 31.720 -6.359 12.243 1.00 52.50 207 ARG A CA 1
ATOM 1628 C C . ARG A 1 207 ? 30.444 -7.087 12.667 1.00 52.50 207 ARG A C 1
ATOM 1630 O O . ARG A 1 207 ? 29.817 -7.728 11.823 1.00 52.50 207 ARG A O 1
ATOM 1637 N N . GLU A 1 208 ? 30.119 -7.059 13.956 1.00 54.06 208 GLU A N 1
ATOM 1638 C CA . GLU A 1 208 ? 28.811 -7.511 14.418 1.00 54.06 208 GLU A CA 1
ATOM 1639 C C . GLU A 1 208 ? 27.765 -6.654 13.711 1.00 54.06 208 GLU A C 1
ATOM 1641 O O . GLU A 1 208 ? 27.899 -5.428 13.639 1.00 54.06 208 GLU A O 1
ATOM 1646 N N . ALA A 1 209 ? 26.773 -7.305 13.102 1.00 55.69 209 ALA A N 1
ATOM 1647 C CA . ALA A 1 209 ? 25.670 -6.587 12.491 1.00 55.69 209 ALA A CA 1
ATOM 1648 C C . ALA A 1 209 ? 25.008 -5.711 13.570 1.00 55.69 209 ALA A C 1
ATOM 1650 O O . ALA A 1 209 ? 24.865 -6.165 14.711 1.00 55.69 209 ALA A O 1
ATOM 1651 N N . PRO A 1 210 ? 24.632 -4.464 13.245 1.00 59.56 210 PRO A N 1
ATOM 1652 C CA . PRO A 1 210 ? 24.010 -3.580 14.215 1.00 59.56 210 PRO A CA 1
ATOM 1653 C C . PRO A 1 210 ? 22.756 -4.237 14.805 1.00 59.56 210 PRO A C 1
ATOM 1655 O O . PRO A 1 210 ? 22.016 -4.943 14.121 1.00 59.56 210 PRO A O 1
ATOM 1658 N N . TYR A 1 211 ? 22.507 -3.981 16.092 1.00 70.62 211 TYR A N 1
ATOM 1659 C CA . TYR A 1 211 ? 21.372 -4.542 16.837 1.00 70.62 211 TYR A CA 1
ATOM 1660 C C . TYR A 1 211 ? 20.006 -4.203 16.205 1.00 70.62 211 TYR A C 1
ATOM 1662 O O . TYR A 1 211 ? 19.021 -4.917 16.424 1.00 70.62 211 TYR A O 1
ATOM 1670 N N . VAL A 1 212 ? 19.958 -3.129 15.405 1.00 81.19 212 VAL A N 1
ATOM 1671 C CA . VAL A 1 212 ? 18.811 -2.742 14.583 1.00 81.19 212 VAL A CA 1
ATOM 1672 C C . VAL A 1 212 ? 19.258 -2.507 13.134 1.00 81.19 212 VAL A C 1
ATOM 1674 O O . VAL A 1 212 ? 20.232 -1.790 12.912 1.00 81.19 212 VAL A O 1
ATOM 1677 N N . ILE A 1 213 ? 18.544 -3.081 12.165 1.00 87.25 213 ILE A N 1
ATOM 1678 C CA . ILE A 1 213 ? 18.755 -2.907 10.720 1.00 87.25 213 ILE A CA 1
ATOM 1679 C C . ILE A 1 213 ? 17.611 -2.055 10.163 1.00 87.25 213 ILE A C 1
ATOM 1681 O O . ILE A 1 213 ? 16.444 -2.326 10.456 1.00 87.25 213 ILE A O 1
ATOM 1685 N N . TYR A 1 214 ? 17.950 -1.052 9.354 1.00 88.69 214 TYR A N 1
ATOM 1686 C CA . TYR A 1 214 ? 17.001 -0.113 8.757 1.00 88.69 214 TYR A CA 1
ATOM 1687 C C . TYR A 1 214 ? 17.045 -0.191 7.229 1.00 88.69 214 TYR A C 1
ATOM 1689 O O . TYR A 1 214 ? 17.690 0.656 6.622 1.00 88.69 214 TYR A O 1
ATOM 1697 N N . PRO A 1 215 ? 16.438 -1.213 6.600 1.00 91.75 215 PRO A N 1
ATOM 1698 C CA . PRO A 1 215 ? 16.435 -1.292 5.148 1.00 91.75 215 PRO A CA 1
ATOM 1699 C C . PRO A 1 215 ? 15.576 -0.170 4.549 1.00 91.75 215 PRO A C 1
ATOM 1701 O O . PRO A 1 215 ? 14.403 -0.017 4.906 1.00 91.75 215 PRO A O 1
ATOM 1704 N N . GLU A 1 216 ? 16.154 0.577 3.613 1.00 93.06 216 GLU A N 1
ATOM 1705 C CA . GLU A 1 216 ? 15.473 1.600 2.821 1.00 93.06 216 GLU A CA 1
ATOM 1706 C C . GLU A 1 216 ? 14.895 0.995 1.529 1.00 93.06 216 GLU A C 1
ATOM 1708 O O . GLU A 1 216 ? 15.628 0.524 0.656 1.00 93.06 216 GLU A O 1
ATOM 1713 N N . ILE A 1 217 ? 13.566 0.995 1.399 1.00 94.38 217 ILE A N 1
ATOM 1714 C CA . ILE A 1 217 ? 12.846 0.316 0.317 1.00 94.38 217 ILE A CA 1
ATOM 1715 C C . ILE A 1 217 ? 12.395 1.297 -0.765 1.00 94.38 217 ILE A C 1
ATOM 1717 O O . ILE A 1 217 ? 11.598 2.204 -0.512 1.00 94.38 217 ILE A O 1
ATOM 1721 N N . LEU A 1 218 ? 12.817 1.059 -2.005 1.00 96.00 218 LEU A N 1
ATOM 1722 C CA . LEU A 1 218 ? 12.266 1.698 -3.195 1.00 96.00 218 LEU A CA 1
ATOM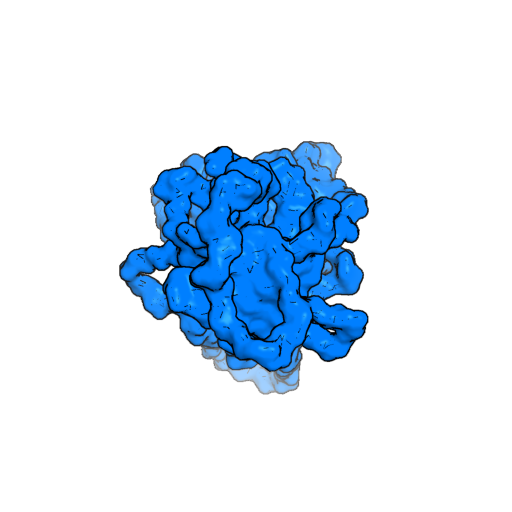 1723 C C . LEU A 1 218 ? 11.119 0.851 -3.762 1.00 96.00 218 LEU A C 1
ATOM 1725 O O . LEU A 1 218 ? 11.331 -0.246 -4.280 1.00 96.00 218 LEU A O 1
ATOM 1729 N N . CYS A 1 219 ? 9.896 1.369 -3.704 1.00 95.75 219 CYS A N 1
ATOM 1730 C CA . CYS A 1 219 ? 8.715 0.684 -4.226 1.00 95.75 219 CYS A CA 1
ATOM 1731 C C . CYS A 1 219 ? 8.484 1.047 -5.690 1.00 95.75 219 CYS A C 1
ATOM 1733 O O . CYS A 1 219 ? 8.396 2.223 -6.031 1.00 95.75 219 CYS A O 1
ATOM 1735 N N . ILE A 1 220 ? 8.316 0.051 -6.551 1.00 96.75 220 ILE A N 1
ATOM 1736 C CA . ILE A 1 220 ? 8.013 0.237 -7.968 1.00 96.75 220 ILE A CA 1
ATOM 1737 C C . ILE A 1 220 ? 6.624 -0.334 -8.234 1.00 96.75 220 ILE A C 1
ATOM 1739 O O . ILE A 1 220 ? 6.399 -1.536 -8.120 1.00 96.75 220 ILE A O 1
ATOM 1743 N N . VAL A 1 221 ? 5.698 0.536 -8.609 1.00 95.75 221 VAL A N 1
ATOM 1744 C CA . VAL A 1 221 ? 4.325 0.198 -8.977 1.00 95.75 221 VAL A CA 1
ATOM 1745 C C . VAL A 1 221 ? 4.255 0.105 -10.491 1.00 95.75 221 VAL A C 1
ATOM 1747 O O . VAL A 1 221 ? 4.549 1.082 -11.191 1.00 95.75 221 VAL A O 1
ATOM 1750 N N . ASP A 1 222 ? 3.896 -1.065 -11.009 1.00 95.00 222 ASP A N 1
ATOM 1751 C CA . ASP A 1 222 ? 3.698 -1.249 -12.442 1.00 95.00 222 ASP A CA 1
ATOM 1752 C C . ASP A 1 222 ? 2.407 -0.574 -12.943 1.00 95.00 222 ASP A C 1
ATOM 1754 O O . ASP A 1 222 ? 1.643 0.044 -12.195 1.00 95.00 222 ASP A O 1
ATOM 1758 N N . TYR A 1 223 ? 2.173 -0.657 -14.252 1.00 94.06 223 TYR A N 1
ATOM 1759 C CA . TYR A 1 223 ? 1.022 -0.007 -14.871 1.00 94.06 223 TYR A CA 1
ATOM 1760 C C . TYR A 1 223 ? -0.320 -0.593 -14.419 1.00 94.06 223 TYR A C 1
ATOM 1762 O O . TYR A 1 223 ? -1.300 0.140 -14.286 1.00 94.06 223 TYR A O 1
ATOM 1770 N N . ASP A 1 224 ? -0.388 -1.904 -14.182 1.00 89.19 224 ASP A N 1
ATOM 1771 C CA . ASP A 1 224 ? -1.631 -2.526 -13.734 1.00 89.19 224 ASP A CA 1
ATOM 1772 C C . ASP A 1 224 ? -1.932 -2.161 -12.271 1.00 89.19 224 ASP A C 1
ATOM 1774 O O . ASP A 1 224 ? -3.089 -1.891 -11.952 1.00 89.19 224 ASP A O 1
ATOM 1778 N N . GLY A 1 225 ? -0.912 -2.027 -11.417 1.00 89.00 225 GLY A N 1
ATOM 1779 C CA . GLY A 1 225 ? -1.030 -1.447 -10.079 1.00 89.00 225 GLY A CA 1
ATOM 1780 C C . GLY A 1 225 ? -1.474 0.018 -10.111 1.00 89.00 225 GLY A C 1
ATOM 1781 O O . GLY A 1 225 ? -2.394 0.398 -9.392 1.00 89.00 225 GLY A O 1
ATOM 1782 N N . TYR A 1 226 ? -0.909 0.837 -11.005 1.00 91.56 226 TYR A N 1
ATOM 1783 C CA . TYR A 1 226 ? -1.360 2.221 -11.213 1.00 91.56 226 TYR A CA 1
ATOM 1784 C C . TYR A 1 226 ? -2.858 2.291 -11.557 1.00 91.56 226 TYR A C 1
ATOM 1786 O O . TYR A 1 226 ? -3.60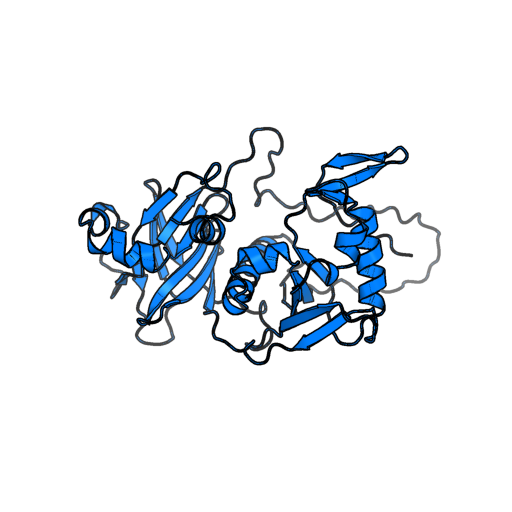4 3.089 -10.984 1.00 91.56 226 TYR A O 1
ATOM 1794 N N . ARG A 1 227 ? -3.321 1.421 -12.462 1.00 88.69 227 ARG A N 1
ATOM 1795 C CA . ARG A 1 227 ? -4.735 1.347 -12.855 1.00 88.69 227 ARG A CA 1
ATOM 1796 C C . ARG A 1 227 ? -5.644 0.803 -11.760 1.00 88.69 227 ARG A C 1
ATOM 1798 O O . ARG A 1 227 ? -6.788 1.241 -11.680 1.00 88.69 227 ARG A O 1
ATOM 1805 N N . LEU A 1 228 ? -5.159 -0.137 -10.946 1.00 84.62 228 LEU A N 1
ATOM 1806 C CA . LEU A 1 228 ? -5.925 -0.723 -9.845 1.00 84.62 228 LEU A CA 1
ATOM 1807 C C . LEU A 1 228 ? -6.396 0.349 -8.855 1.00 84.62 228 LEU A C 1
ATOM 1809 O O . LEU A 1 228 ? -7.508 0.270 -8.347 1.00 84.62 228 LEU A O 1
ATOM 1813 N N . HIS A 1 229 ? -5.582 1.380 -8.649 1.00 85.94 229 HIS A N 1
ATOM 1814 C CA . HIS A 1 229 ? -5.872 2.500 -7.755 1.00 85.94 229 HIS A CA 1
ATOM 1815 C C . HIS A 1 229 ? -6.466 3.717 -8.486 1.00 85.94 229 HIS A C 1
ATOM 1817 O O . HIS A 1 229 ? -6.225 4.861 -8.102 1.00 85.94 229 HIS A O 1
ATOM 1823 N N . GLY A 1 230 ? -7.185 3.496 -9.594 1.00 84.69 230 GLY A N 1
ATOM 1824 C CA . GLY A 1 230 ? -7.895 4.554 -10.328 1.00 84.69 230 GLY A CA 1
ATOM 1825 C C . GLY A 1 230 ? -6.990 5.615 -10.964 1.00 84.69 230 GLY A C 1
ATOM 1826 O O . GLY A 1 230 ? -7.466 6.658 -11.399 1.00 84.69 230 GLY A O 1
ATOM 1827 N N . GLY A 1 231 ? -5.682 5.366 -11.015 1.00 86.25 231 GLY A N 1
ATOM 1828 C CA . GLY A 1 231 ? -4.697 6.334 -11.467 1.00 86.25 231 GLY A CA 1
ATOM 1829 C C . GLY A 1 231 ? -4.428 7.491 -10.496 1.00 86.25 231 GLY A C 1
ATOM 1830 O O . GLY A 1 231 ? -3.815 8.487 -10.898 1.00 86.25 231 GLY A O 1
ATOM 1831 N N . ASP A 1 232 ? -4.861 7.357 -9.241 1.00 88.06 232 ASP A N 1
ATOM 1832 C CA . ASP A 1 232 ? -4.730 8.359 -8.188 1.00 88.06 232 ASP A CA 1
ATOM 1833 C C . ASP A 1 232 ? -3.463 8.117 -7.352 1.00 88.06 232 ASP A C 1
ATOM 1835 O O . ASP A 1 232 ? -3.318 7.114 -6.648 1.00 88.06 232 ASP A O 1
ATOM 1839 N N . ASN A 1 233 ? -2.535 9.074 -7.404 1.00 89.25 233 ASN A N 1
ATOM 1840 C CA . ASN A 1 233 ? -1.274 9.006 -6.668 1.00 89.25 233 ASN A CA 1
ATOM 1841 C C . ASN A 1 233 ? -1.481 8.919 -5.147 1.00 89.25 233 ASN A C 1
ATOM 1843 O O . ASN A 1 233 ? -0.691 8.258 -4.477 1.00 89.25 233 ASN A O 1
ATOM 1847 N N . VAL A 1 234 ? -2.514 9.566 -4.597 1.00 88.56 234 VAL A N 1
ATOM 1848 C CA . VAL A 1 234 ? -2.783 9.581 -3.151 1.00 88.56 234 VAL A CA 1
ATOM 1849 C C . VAL A 1 234 ? -3.273 8.212 -2.697 1.00 88.56 234 VAL A C 1
ATOM 1851 O O . VAL A 1 234 ? -2.793 7.697 -1.687 1.00 88.56 234 VAL A O 1
ATOM 1854 N N . GLN A 1 235 ? -4.170 7.586 -3.462 1.00 87.94 235 GLN A N 1
ATOM 1855 C CA . GLN A 1 235 ? -4.641 6.226 -3.182 1.00 87.94 235 GLN A CA 1
ATOM 1856 C C . GLN A 1 235 ? -3.509 5.205 -3.279 1.00 87.94 235 GLN A C 1
ATOM 1858 O O . GLN A 1 235 ? -3.354 4.383 -2.377 1.00 87.94 235 GLN A O 1
ATOM 1863 N N . ILE A 1 236 ? -2.664 5.306 -4.311 1.00 90.38 236 ILE A N 1
ATOM 1864 C CA . ILE A 1 236 ? -1.468 4.463 -4.450 1.00 90.38 236 ILE A CA 1
ATOM 1865 C C . ILE A 1 236 ? -0.554 4.649 -3.235 1.00 90.38 236 ILE A C 1
ATOM 1867 O O . ILE A 1 236 ? -0.156 3.673 -2.601 1.00 90.38 236 ILE A O 1
ATOM 1871 N N . LYS A 1 237 ? -0.258 5.900 -2.858 1.00 91.38 237 LYS A N 1
ATOM 1872 C CA . LYS A 1 237 ? 0.587 6.211 -1.699 1.00 91.38 237 LYS A CA 1
ATOM 1873 C C . LYS A 1 237 ? 0.008 5.615 -0.410 1.00 91.38 237 LYS A C 1
ATOM 1875 O O . LYS A 1 237 ? 0.729 4.922 0.302 1.00 91.38 237 LYS A O 1
ATOM 1880 N N . ARG A 1 238 ? -1.289 5.812 -0.134 1.00 90.69 238 ARG A N 1
ATOM 1881 C CA . ARG A 1 238 ? -1.986 5.234 1.035 1.00 90.69 238 ARG A CA 1
ATOM 1882 C C . ARG A 1 238 ? -1.917 3.712 1.052 1.00 90.69 238 ARG A C 1
ATOM 1884 O O . ARG A 1 238 ? -1.620 3.139 2.101 1.00 90.69 238 ARG A O 1
ATOM 1891 N N . TYR A 1 239 ? -2.152 3.067 -0.089 1.00 91.38 239 TYR A N 1
ATOM 1892 C CA . TYR A 1 239 ? -2.089 1.613 -0.205 1.00 91.38 239 TYR A CA 1
ATOM 1893 C C . TYR A 1 239 ? -0.694 1.085 0.137 1.00 91.38 239 TYR A C 1
ATOM 1895 O O . TYR A 1 239 ? -0.563 0.233 1.014 1.00 91.38 239 TYR A O 1
ATOM 1903 N N . PHE A 1 240 ? 0.356 1.621 -0.493 1.00 91.69 240 PHE A N 1
ATOM 1904 C CA . PHE A 1 240 ? 1.722 1.142 -0.268 1.00 91.69 240 PHE A CA 1
ATOM 1905 C C . PHE A 1 240 ? 2.230 1.449 1.138 1.00 91.69 240 PHE A C 1
ATOM 1907 O O . PHE A 1 240 ? 2.877 0.600 1.747 1.00 91.69 240 PHE A O 1
ATOM 1914 N N . VAL A 1 241 ? 1.891 2.611 1.695 1.00 92.62 241 VAL A N 1
ATOM 1915 C CA . VAL A 1 241 ? 2.221 2.928 3.089 1.00 92.62 241 VAL A CA 1
ATOM 1916 C C . VAL A 1 241 ? 1.508 1.974 4.052 1.00 92.62 241 VAL A C 1
ATOM 1918 O O . VAL A 1 241 ? 2.141 1.449 4.964 1.00 92.62 241 VAL A O 1
ATOM 1921 N N . SER A 1 242 ? 0.227 1.671 3.824 1.00 92.44 242 SER A N 1
ATOM 1922 C CA . SER A 1 242 ? -0.523 0.706 4.646 1.00 92.44 242 SER A CA 1
ATOM 1923 C C . SER A 1 242 ? 0.030 -0.715 4.515 1.00 92.44 242 SER A C 1
ATOM 1925 O O . SER A 1 242 ? 0.160 -1.426 5.512 1.00 92.44 242 SER A O 1
ATOM 1927 N N . PHE A 1 243 ? 0.402 -1.120 3.297 1.00 92.38 243 PHE A N 1
ATOM 1928 C CA . PHE A 1 243 ? 1.025 -2.411 3.018 1.00 92.38 243 PHE A CA 1
ATOM 1929 C C . PHE A 1 243 ? 2.337 -2.565 3.794 1.00 92.38 243 PHE A C 1
ATOM 1931 O O . PHE A 1 243 ? 2.478 -3.500 4.584 1.00 92.38 243 PHE A O 1
ATOM 1938 N N . TRP A 1 244 ? 3.265 -1.616 3.642 1.00 93.44 244 TRP A N 1
ATOM 1939 C CA . TRP A 1 244 ? 4.555 -1.666 4.329 1.00 93.44 244 TRP A CA 1
ATOM 1940 C C . TRP A 1 244 ? 4.442 -1.461 5.837 1.00 93.44 244 TRP A C 1
ATOM 1942 O O . TRP A 1 244 ? 5.251 -2.020 6.566 1.00 93.44 244 TRP A O 1
ATOM 1952 N N . ASN A 1 245 ? 3.411 -0.767 6.327 1.00 94.50 245 ASN A N 1
ATOM 1953 C CA . ASN A 1 245 ? 3.115 -0.704 7.759 1.00 94.50 245 ASN A CA 1
ATOM 1954 C C . ASN A 1 245 ? 2.787 -2.095 8.328 1.00 94.50 245 ASN A C 1
ATOM 1956 O O . ASN A 1 245 ? 3.264 -2.464 9.402 1.00 94.50 245 ASN A O 1
ATOM 1960 N N . GLY A 1 246 ? 2.020 -2.899 7.587 1.00 92.12 246 GLY A N 1
ATOM 1961 C CA . GLY A 1 246 ? 1.759 -4.293 7.944 1.00 92.12 246 GLY A CA 1
ATOM 1962 C C . GLY A 1 246 ? 3.007 -5.176 7.871 1.00 92.12 246 GLY A C 1
ATOM 1963 O O . GLY A 1 246 ? 3.214 -6.016 8.747 1.00 92.12 246 GLY A O 1
ATOM 1964 N N . VAL A 1 247 ? 3.856 -4.976 6.859 1.00 91.44 247 VAL A N 1
ATOM 1965 C CA . VAL A 1 247 ? 5.121 -5.717 6.713 1.00 91.44 247 VAL A CA 1
ATOM 1966 C C . VAL A 1 247 ? 6.093 -5.371 7.846 1.00 91.44 247 VAL A C 1
ATOM 1968 O O . VAL A 1 247 ? 6.607 -6.272 8.503 1.00 91.44 247 VAL A O 1
ATOM 1971 N N . ASP A 1 248 ? 6.288 -4.086 8.139 1.00 92.19 248 ASP A N 1
ATOM 1972 C CA . ASP A 1 248 ? 7.125 -3.602 9.241 1.00 92.19 248 ASP A CA 1
ATOM 1973 C C . ASP A 1 248 ? 6.672 -4.172 10.594 1.00 92.19 248 ASP A C 1
ATOM 1975 O O . ASP A 1 248 ? 7.496 -4.653 11.373 1.00 92.19 248 ASP A O 1
ATOM 1979 N N . LEU A 1 249 ? 5.357 -4.223 10.847 1.00 91.25 249 LEU A N 1
ATOM 1980 C CA . LEU A 1 249 ? 4.814 -4.859 12.048 1.00 91.25 249 LEU A CA 1
ATOM 1981 C C . LEU A 1 249 ? 5.237 -6.330 12.162 1.00 91.25 249 LEU A C 1
ATOM 1983 O O . LEU A 1 249 ? 5.593 -6.768 13.253 1.00 91.25 249 LEU A O 1
ATOM 1987 N N . ARG A 1 250 ? 5.240 -7.093 11.063 1.00 86.25 250 ARG A N 1
ATOM 1988 C CA . ARG A 1 250 ? 5.681 -8.499 11.084 1.00 86.25 250 ARG A CA 1
ATOM 1989 C C . ARG A 1 250 ? 7.166 -8.624 11.398 1.00 86.25 250 ARG A C 1
ATOM 1991 O O . ARG A 1 250 ? 7.538 -9.446 12.232 1.00 86.25 250 ARG A O 1
ATOM 1998 N N . TYR A 1 251 ? 8.002 -7.779 10.800 1.00 86.94 251 TYR A N 1
ATOM 1999 C CA . TYR A 1 251 ? 9.441 -7.772 11.072 1.00 86.94 251 TYR A CA 1
ATOM 2000 C C . TYR A 1 251 ? 9.771 -7.375 12.518 1.00 86.94 251 TYR A C 1
ATOM 2002 O O . TYR A 1 251 ? 10.694 -7.931 13.114 1.00 86.94 251 TYR A O 1
ATOM 2010 N N . LYS A 1 252 ? 8.976 -6.491 13.134 1.00 83.25 252 LYS A N 1
ATOM 2011 C CA . LYS A 1 252 ? 9.104 -6.138 14.560 1.00 83.25 252 LYS A CA 1
ATOM 2012 C C . LYS A 1 252 ? 8.857 -7.313 15.509 1.00 83.25 252 LYS A C 1
ATOM 2014 O O . LYS A 1 252 ? 9.322 -7.264 16.648 1.00 83.25 252 LYS A O 1
ATOM 2019 N N . LEU A 1 253 ? 8.140 -8.347 15.066 1.00 75.19 253 LEU A N 1
ATOM 2020 C CA . LEU A 1 253 ? 7.848 -9.544 15.859 1.00 75.19 253 LEU A CA 1
ATOM 2021 C C . LEU A 1 253 ? 8.952 -10.614 15.761 1.00 75.19 253 LEU A C 1
ATOM 2023 O O . LEU A 1 253 ? 8.896 -11.606 16.491 1.00 75.19 253 LEU A O 1
ATOM 2027 N N . LEU A 1 254 ? 9.967 -10.429 14.906 1.00 77.25 254 LEU A N 1
ATOM 2028 C CA . LEU A 1 254 ? 11.074 -11.377 14.766 1.00 77.25 254 LEU A CA 1
ATOM 2029 C C . LEU A 1 254 ? 12.024 -11.346 15.967 1.00 77.25 254 LEU A C 1
ATOM 2031 O O . LEU A 1 254 ? 12.355 -10.295 16.525 1.00 77.25 254 LEU A O 1
ATOM 2035 N N . LYS A 1 255 ? 12.519 -12.529 16.349 1.00 71.81 255 LYS A N 1
ATOM 2036 C CA . LYS A 1 255 ? 13.517 -12.680 17.414 1.00 71.81 255 LYS A CA 1
ATOM 2037 C C . LYS A 1 255 ? 14.927 -12.443 16.857 1.00 71.81 255 LYS A 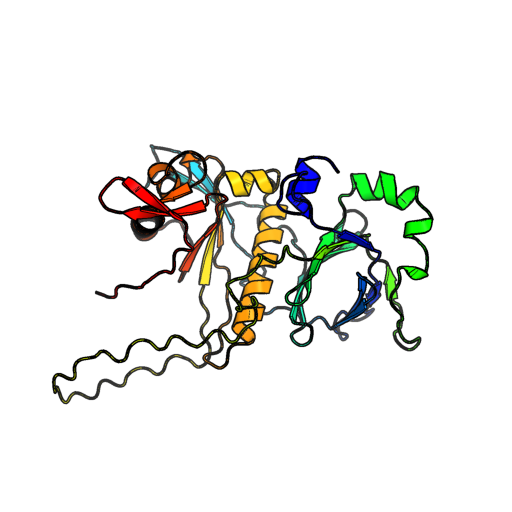C 1
ATOM 2039 O O . LYS A 1 255 ? 15.651 -13.385 16.558 1.00 71.81 255 LYS A O 1
ATOM 2044 N N . GLY A 1 256 ? 15.303 -11.164 16.782 1.00 68.44 256 GLY A N 1
ATOM 2045 C CA . GLY A 1 256 ? 16.630 -10.680 16.374 1.00 68.44 256 GLY A CA 1
ATOM 2046 C C . GLY A 1 256 ? 16.828 -10.591 14.853 1.00 68.44 256 GLY A C 1
ATOM 2047 O O . GLY A 1 256 ? 16.041 -11.165 14.109 1.00 68.44 256 GLY A O 1
ATOM 2048 N N . PRO A 1 257 ? 17.876 -9.883 14.383 1.00 78.94 257 PRO A N 1
ATOM 2049 C CA . PRO A 1 257 ? 18.115 -8.482 14.758 1.00 78.94 257 PRO A CA 1
ATOM 2050 C C . PRO A 1 257 ? 16.824 -7.656 14.617 1.00 78.94 257 PRO A C 1
ATOM 2052 O O . PRO A 1 257 ? 15.913 -8.027 13.882 1.00 78.94 257 PRO A O 1
ATOM 2055 N N . LYS A 1 258 ? 16.704 -6.529 15.326 1.00 83.56 258 LYS A N 1
ATOM 2056 C CA . LYS A 1 258 ? 15.501 -5.696 15.178 1.00 83.56 258 LYS A CA 1
ATOM 2057 C C . LYS A 1 258 ? 15.493 -5.097 13.772 1.00 83.56 258 LYS A C 1
ATOM 2059 O O . LYS A 1 258 ? 16.415 -4.376 13.424 1.00 83.56 258 LYS A O 1
ATOM 2064 N N . ILE A 1 259 ? 14.475 -5.368 12.970 1.00 88.06 259 ILE A N 1
ATOM 2065 C CA . ILE A 1 259 ? 14.350 -4.781 11.632 1.00 88.06 259 ILE A CA 1
ATOM 2066 C C . ILE A 1 259 ? 13.301 -3.671 11.698 1.00 88.06 259 ILE A C 1
ATOM 2068 O O . ILE A 1 259 ? 12.241 -3.854 12.298 1.00 88.06 259 ILE A O 1
ATOM 2072 N N . ARG A 1 260 ? 13.620 -2.506 11.131 1.00 88.69 260 ARG A N 1
ATOM 2073 C CA . ARG A 1 260 ? 12.713 -1.358 11.007 1.00 88.69 260 ARG A CA 1
ATOM 2074 C C . ARG A 1 260 ? 12.734 -0.875 9.571 1.00 88.69 260 ARG A C 1
ATOM 2076 O O . ARG A 1 260 ? 13.716 -0.282 9.139 1.00 88.69 260 ARG A O 1
ATOM 2083 N N . ILE A 1 261 ? 11.676 -1.165 8.834 1.00 91.06 261 ILE A N 1
ATOM 2084 C CA . ILE A 1 261 ? 11.618 -0.834 7.412 1.00 91.06 261 ILE A CA 1
ATOM 2085 C C . ILE A 1 261 ? 11.396 0.669 7.260 1.00 91.06 261 ILE A C 1
ATOM 2087 O O . ILE A 1 261 ? 10.573 1.235 7.973 1.00 91.06 261 ILE A O 1
ATOM 2091 N N . SER A 1 262 ? 12.099 1.290 6.313 1.00 92.19 262 SER A N 1
ATOM 2092 C CA . SER A 1 262 ? 11.853 2.661 5.862 1.00 92.19 262 SER A CA 1
ATOM 2093 C C . SER A 1 262 ? 11.539 2.655 4.370 1.00 92.19 262 SER A C 1
ATOM 2095 O O . SER A 1 262 ? 12.139 1.894 3.613 1.00 92.19 262 SER A O 1
ATOM 2097 N N . ILE A 1 263 ? 10.601 3.485 3.918 1.00 93.06 263 ILE A N 1
ATOM 2098 C CA . ILE A 1 263 ? 10.305 3.629 2.490 1.00 93.06 263 ILE A CA 1
ATOM 2099 C C . ILE A 1 263 ? 11.127 4.797 1.931 1.00 93.06 263 ILE A C 1
ATOM 2101 O O . ILE A 1 263 ? 10.869 5.956 2.247 1.00 93.06 263 ILE A O 1
ATOM 2105 N N . ALA A 1 264 ? 12.078 4.491 1.047 1.00 93.12 264 ALA A N 1
ATOM 2106 C CA . ALA A 1 264 ? 12.924 5.477 0.374 1.00 93.12 264 ALA A CA 1
ATOM 2107 C C . ALA A 1 264 ? 12.160 6.292 -0.679 1.00 93.12 264 ALA A C 1
ATOM 2109 O O . ALA A 1 264 ? 12.452 7.463 -0.918 1.00 93.12 264 ALA A O 1
ATOM 2110 N N . GLY A 1 265 ? 11.193 5.661 -1.349 1.00 93.25 265 GLY A N 1
ATOM 2111 C CA . GLY A 1 265 ? 10.441 6.295 -2.421 1.00 93.25 265 GLY A CA 1
ATOM 2112 C C . GLY A 1 265 ? 9.466 5.367 -3.131 1.00 93.25 265 GLY A C 1
ATOM 2113 O O . GLY A 1 265 ? 9.565 4.144 -3.025 1.00 93.25 265 GLY A O 1
ATOM 2114 N N . ILE A 1 266 ? 8.535 5.955 -3.887 1.00 94.75 266 ILE A N 1
ATOM 2115 C CA . ILE A 1 266 ? 7.601 5.220 -4.753 1.00 94.75 266 ILE A CA 1
ATOM 2116 C C . ILE A 1 266 ? 7.763 5.674 -6.207 1.00 94.75 266 ILE A C 1
ATOM 2118 O O . ILE A 1 266 ? 7.672 6.859 -6.513 1.00 94.75 266 ILE A O 1
ATOM 2122 N N . ILE A 1 267 ? 7.933 4.730 -7.125 1.00 96.25 267 ILE A N 1
ATOM 2123 C CA . ILE A 1 267 ? 7.899 4.950 -8.572 1.00 96.25 267 ILE A CA 1
ATOM 2124 C C . ILE A 1 267 ? 6.577 4.403 -9.106 1.00 96.25 267 ILE A C 1
ATOM 2126 O O . ILE A 1 267 ? 6.267 3.235 -8.908 1.00 96.25 267 ILE A O 1
ATOM 2130 N N . ILE A 1 268 ? 5.809 5.231 -9.807 1.00 96.12 268 ILE A N 1
ATOM 2131 C CA . ILE A 1 268 ? 4.522 4.876 -10.407 1.00 96.12 268 ILE A CA 1
ATOM 2132 C C . ILE A 1 268 ? 4.658 4.834 -11.922 1.00 96.12 268 ILE A C 1
ATOM 2134 O O . ILE A 1 268 ? 4.902 5.851 -12.574 1.00 96.12 268 ILE A O 1
ATOM 2138 N N . SER A 1 269 ? 4.424 3.666 -12.500 1.00 96.56 269 SER A N 1
ATOM 2139 C CA . SER A 1 269 ? 4.525 3.460 -13.942 1.00 96.56 269 SER A CA 1
ATOM 2140 C C . SER A 1 269 ? 3.238 3.875 -14.642 1.00 96.56 269 SER A C 1
ATOM 2142 O O . SER A 1 269 ? 2.184 3.276 -14.442 1.00 96.56 269 SER A O 1
ATOM 2144 N N . ARG A 1 270 ? 3.312 4.906 -15.490 1.00 95.44 270 ARG A N 1
ATOM 2145 C CA . ARG A 1 270 ? 2.152 5.451 -16.222 1.00 95.44 270 ARG A CA 1
ATOM 2146 C C . ARG A 1 270 ? 1.894 4.762 -17.565 1.00 95.44 270 ARG A C 1
ATOM 2148 O O . ARG A 1 270 ? 0.882 5.033 -18.202 1.00 95.44 270 ARG A O 1
ATOM 2155 N N . GLY A 1 271 ? 2.763 3.837 -17.967 1.00 94.88 271 GLY A N 1
ATOM 2156 C CA . GLY A 1 271 ? 2.591 2.962 -19.126 1.00 94.88 271 GLY A CA 1
ATOM 2157 C C . GLY A 1 271 ? 3.214 1.593 -18.865 1.00 94.88 271 GLY A C 1
ATOM 2158 O O . GLY A 1 271 ? 4.123 1.480 -18.044 1.00 94.88 271 GLY A O 1
ATOM 2159 N N . ARG A 1 272 ? 2.735 0.543 -19.547 1.00 92.75 272 ARG A N 1
ATOM 2160 C CA . ARG A 1 272 ? 3.301 -0.817 -19.404 1.00 92.75 272 ARG A CA 1
ATOM 2161 C C . ARG A 1 272 ? 4.785 -0.835 -19.746 1.00 92.75 272 ARG A C 1
ATOM 2163 O O . ARG A 1 272 ? 5.605 -1.387 -19.031 1.00 92.75 272 ARG A O 1
ATOM 2170 N N . ASP A 1 273 ? 5.141 -0.153 -20.821 1.00 93.56 273 ASP A N 1
ATOM 2171 C CA . ASP A 1 273 ? 6.508 -0.042 -21.310 1.00 93.56 273 ASP A CA 1
ATOM 2172 C C . ASP A 1 273 ? 7.420 0.846 -20.445 1.00 93.56 273 ASP A C 1
ATOM 2174 O O . ASP A 1 273 ? 8.618 0.936 -20.724 1.00 93.56 273 ASP A O 1
ATOM 2178 N N . ALA A 1 274 ? 6.885 1.442 -19.373 1.00 95.44 274 ALA A N 1
ATOM 2179 C CA . ALA A 1 274 ? 7.653 2.145 -18.355 1.00 95.44 274 ALA A CA 1
ATOM 2180 C C . ALA A 1 274 ? 8.287 1.201 -17.307 1.00 95.44 274 ALA A C 1
ATOM 2182 O O . ALA A 1 274 ? 9.096 1.643 -16.496 1.00 95.44 274 ALA A O 1
ATOM 2183 N N . THR A 1 275 ? 7.997 -0.105 -17.360 1.00 95.19 275 THR A N 1
ATOM 2184 C CA . THR A 1 275 ? 8.709 -1.163 -16.617 1.00 95.19 275 THR A CA 1
ATOM 2185 C C . THR A 1 275 ? 9.298 -2.194 -17.586 1.00 95.19 275 THR A C 1
ATOM 2187 O O . THR A 1 275 ? 8.881 -3.355 -17.624 1.00 95.19 275 THR A O 1
ATOM 2190 N N . PRO A 1 276 ? 10.305 -1.820 -18.400 1.00 93.88 276 PRO A N 1
ATOM 2191 C CA . PRO A 1 276 ? 10.815 -2.685 -19.466 1.00 93.88 276 PRO A CA 1
ATOM 2192 C C . PRO A 1 276 ? 11.378 -4.018 -18.953 1.00 93.88 276 PRO A C 1
ATOM 2194 O O . PRO A 1 276 ? 11.322 -5.013 -19.672 1.00 93.88 276 PRO A O 1
ATOM 2197 N N . TYR A 1 277 ? 11.894 -4.058 -17.721 1.00 94.31 277 TYR A N 1
ATOM 2198 C CA . TYR A 1 277 ? 12.380 -5.279 -17.068 1.00 94.31 277 TYR A CA 1
ATOM 2199 C C . TYR A 1 277 ? 11.258 -6.265 -16.703 1.00 94.31 277 TYR A C 1
ATOM 2201 O O . TYR A 1 277 ? 11.520 -7.463 -16.641 1.00 94.31 277 TYR A O 1
ATOM 2209 N N . LEU A 1 278 ? 10.016 -5.801 -16.524 1.00 94.50 278 LEU A N 1
ATOM 2210 C CA . LEU A 1 278 ? 8.849 -6.674 -16.373 1.00 94.50 278 LEU A CA 1
ATOM 2211 C C . LEU A 1 278 ? 8.295 -7.065 -17.746 1.00 94.50 278 LEU A C 1
ATOM 2213 O O . LEU A 1 278 ? 8.170 -8.250 -18.048 1.00 94.50 278 LEU A O 1
ATOM 2217 N N . GLU A 1 279 ? 8.032 -6.084 -18.616 1.00 93.12 279 GLU A N 1
ATOM 2218 C CA . GLU A 1 279 ? 7.342 -6.334 -19.890 1.00 93.12 279 GLU A CA 1
ATOM 2219 C C . GLU A 1 279 ? 8.134 -7.222 -20.859 1.00 93.12 279 GLU A C 1
ATOM 2221 O O . GLU A 1 279 ? 7.547 -8.072 -21.528 1.00 93.12 279 GLU A O 1
ATOM 2226 N N . ARG A 1 280 ? 9.467 -7.091 -20.922 1.00 93.19 280 ARG A N 1
ATOM 2227 C CA . ARG A 1 280 ? 10.304 -7.946 -21.791 1.00 93.19 280 ARG A CA 1
ATOM 2228 C C . ARG A 1 280 ? 10.365 -9.398 -21.327 1.00 93.19 280 ARG A C 1
ATOM 2230 O O . ARG A 1 280 ? 10.682 -10.276 -22.123 1.00 93.19 280 ARG A O 1
ATOM 2237 N N . ASN A 1 281 ? 10.076 -9.634 -20.052 1.00 93.06 281 ASN A N 1
ATOM 2238 C CA . ASN A 1 281 ? 10.172 -10.939 -19.412 1.00 93.06 281 ASN A CA 1
ATOM 2239 C C . ASN A 1 281 ? 8.795 -11.574 -19.186 1.00 93.06 281 ASN A C 1
ATOM 2241 O O . ASN A 1 281 ? 8.678 -12.539 -18.432 1.00 93.06 281 ASN A O 1
ATOM 2245 N N . ARG A 1 282 ? 7.748 -11.070 -19.851 1.00 91.88 282 ARG A N 1
ATOM 2246 C CA . ARG A 1 282 ? 6.417 -11.678 -19.810 1.00 91.88 282 ARG A CA 1
ATOM 2247 C C . ARG A 1 282 ? 6.414 -13.075 -20.416 1.00 91.88 282 ARG A C 1
ATOM 2249 O O . ARG A 1 282 ? 7.040 -13.350 -21.439 1.00 91.88 282 ARG A O 1
ATOM 2256 N N . VAL A 1 283 ? 5.646 -13.951 -19.784 1.00 88.94 283 VAL A N 1
ATOM 2257 C CA . VAL A 1 283 ? 5.379 -15.314 -20.225 1.00 88.94 283 VAL A CA 1
ATOM 2258 C C . VAL A 1 283 ? 3.869 -15.466 -20.347 1.00 88.94 283 VAL A C 1
ATOM 2260 O O . VAL A 1 283 ? 3.144 -15.464 -19.357 1.00 88.94 283 VAL A O 1
ATOM 2263 N N . GLY A 1 284 ? 3.376 -15.588 -21.578 1.00 85.75 284 GLY A N 1
ATOM 2264 C CA . GLY A 1 284 ? 1.937 -15.638 -21.826 1.00 85.75 284 GLY A CA 1
ATOM 2265 C C . GLY A 1 284 ? 1.244 -14.309 -21.507 1.00 85.75 284 GLY A C 1
ATOM 2266 O O . GLY A 1 284 ? 1.778 -13.236 -21.786 1.00 85.75 284 GLY A O 1
ATOM 2267 N N . ARG A 1 285 ? 0.017 -14.378 -20.977 1.00 84.00 285 ARG A N 1
ATOM 2268 C CA . ARG A 1 285 ? -0.814 -13.186 -20.730 1.00 84.00 285 ARG A CA 1
ATOM 2269 C C . ARG A 1 285 ? -0.660 -12.637 -19.316 1.00 84.00 285 ARG A C 1
ATOM 2271 O O . ARG A 1 285 ? -0.687 -11.420 -19.155 1.00 84.00 285 ARG A O 1
ATOM 2278 N N . ASP A 1 286 ? -0.497 -13.517 -18.340 1.00 84.56 286 ASP A N 1
ATOM 2279 C CA . ASP A 1 286 ? -0.681 -13.257 -16.915 1.00 84.56 286 ASP A CA 1
ATOM 2280 C C . ASP A 1 286 ? 0.562 -13.546 -16.067 1.00 84.56 286 ASP A C 1
ATOM 2282 O O . ASP A 1 286 ? 0.482 -13.368 -14.860 1.00 84.56 286 ASP A O 1
ATOM 2286 N N . ALA A 1 287 ? 1.699 -13.941 -16.654 1.00 88.31 287 ALA A N 1
ATOM 2287 C CA . ALA A 1 287 ? 2.900 -14.288 -15.896 1.00 88.31 287 ALA A CA 1
ATOM 2288 C C . ALA A 1 287 ? 4.179 -13.581 -16.374 1.00 88.31 287 ALA A C 1
ATOM 2290 O O . ALA A 1 287 ? 4.264 -13.085 -17.501 1.00 88.31 287 ALA A O 1
ATOM 2291 N N . ILE A 1 288 ? 5.199 -13.582 -15.512 1.00 91.19 288 ILE A N 1
ATOM 2292 C CA . ILE A 1 288 ? 6.568 -13.127 -15.795 1.00 91.19 288 ILE A CA 1
ATOM 2293 C C . ILE A 1 288 ? 7.603 -14.203 -15.432 1.00 91.19 288 ILE A C 1
ATOM 2295 O O . ILE A 1 288 ? 7.443 -14.936 -14.455 1.00 91.19 288 ILE A O 1
ATOM 2299 N N . ASP A 1 289 ? 8.691 -14.276 -16.205 1.00 91.38 289 ASP A N 1
ATOM 2300 C CA . ASP A 1 289 ? 9.888 -15.059 -15.876 1.00 91.38 289 ASP A CA 1
ATOM 2301 C C . ASP A 1 289 ? 10.668 -14.329 -14.777 1.00 91.38 289 ASP A C 1
ATOM 2303 O O . ASP A 1 289 ? 11.446 -13.412 -15.050 1.00 91.38 289 ASP A O 1
ATOM 2307 N N . SER A 1 290 ? 10.430 -14.707 -13.522 1.00 89.69 290 SER A N 1
ATOM 2308 C CA . SER A 1 290 ? 10.883 -13.951 -12.350 1.00 89.69 290 SER A CA 1
ATOM 2309 C C . SER A 1 290 ? 12.402 -13.816 -12.276 1.00 89.69 290 SER A C 1
ATOM 2311 O O . SER A 1 290 ? 12.913 -12.743 -11.967 1.00 89.69 290 SER A O 1
ATOM 2313 N N . ALA A 1 291 ? 13.145 -14.868 -12.627 1.00 88.56 291 ALA A N 1
ATOM 2314 C CA . ALA A 1 291 ? 14.605 -14.840 -12.603 1.00 88.56 291 ALA A CA 1
ATOM 2315 C C . ALA A 1 291 ? 15.174 -13.845 -13.628 1.00 88.56 291 ALA A C 1
ATOM 2317 O O . ALA A 1 291 ? 16.102 -13.092 -13.321 1.00 88.56 291 ALA A O 1
ATOM 2318 N N . ALA A 1 292 ? 14.610 -13.829 -14.838 1.00 91.19 292 ALA A N 1
ATOM 2319 C CA . ALA A 1 292 ? 15.025 -12.910 -15.891 1.00 91.19 292 ALA A CA 1
ATOM 2320 C C . ALA A 1 292 ? 14.601 -11.467 -15.569 1.00 91.19 292 ALA A C 1
ATOM 2322 O O . ALA A 1 292 ? 15.423 -10.556 -15.657 1.00 91.19 292 ALA A O 1
ATOM 2323 N N . ALA A 1 293 ? 13.365 -11.279 -15.093 1.00 93.94 293 ALA A N 1
ATOM 2324 C CA . ALA A 1 293 ? 12.829 -9.980 -14.700 1.00 93.94 293 ALA A CA 1
ATOM 2325 C C . ALA A 1 293 ? 13.639 -9.326 -13.571 1.00 93.94 293 ALA A C 1
ATOM 2327 O O . ALA A 1 293 ? 14.028 -8.166 -13.696 1.00 93.94 293 ALA A O 1
ATOM 2328 N N . LEU A 1 294 ? 13.962 -10.073 -12.507 1.00 92.44 294 LEU A N 1
ATOM 2329 C CA . LEU A 1 294 ? 14.790 -9.581 -11.400 1.00 92.44 294 LEU A CA 1
ATOM 2330 C C . LEU A 1 294 ? 16.208 -9.230 -11.864 1.00 92.44 294 LEU A C 1
ATOM 2332 O O . LEU A 1 294 ? 16.749 -8.192 -11.486 1.00 92.44 294 LEU A O 1
ATOM 2336 N N . THR A 1 295 ? 16.795 -10.055 -12.737 1.00 93.62 295 THR A N 1
ATOM 2337 C CA . THR A 1 295 ? 18.125 -9.788 -13.306 1.00 93.62 295 THR A CA 1
ATOM 2338 C C . THR A 1 295 ? 18.133 -8.499 -14.130 1.00 93.62 295 THR A C 1
ATOM 2340 O O . THR A 1 295 ? 19.043 -7.677 -13.998 1.00 93.62 295 THR A O 1
ATOM 2343 N N . ASP A 1 296 ? 17.133 -8.303 -14.988 1.00 94.94 296 ASP A N 1
ATOM 2344 C CA . ASP A 1 296 ? 17.031 -7.109 -15.826 1.00 94.94 296 ASP A CA 1
ATOM 2345 C C . ASP A 1 296 ? 16.697 -5.858 -15.010 1.00 94.94 296 ASP A C 1
ATOM 2347 O O . ASP A 1 296 ? 17.246 -4.789 -15.285 1.00 94.94 296 ASP A O 1
ATOM 2351 N N . MET A 1 297 ? 15.865 -5.995 -13.973 1.00 95.12 297 MET A N 1
ATOM 2352 C CA . MET A 1 297 ? 15.578 -4.924 -13.021 1.00 95.12 297 MET A CA 1
ATOM 2353 C C . MET A 1 297 ? 16.856 -4.487 -12.302 1.00 95.12 297 MET A C 1
ATOM 2355 O O . MET A 1 297 ? 17.161 -3.296 -12.289 1.00 95.12 297 MET A O 1
ATOM 2359 N N . GLY A 1 298 ? 17.656 -5.432 -11.797 1.00 94.38 298 GLY A N 1
ATOM 2360 C CA . GLY A 1 298 ? 18.937 -5.137 -11.152 1.00 94.38 298 GLY A CA 1
ATOM 2361 C C . GLY A 1 298 ? 19.916 -4.415 -12.083 1.00 94.38 298 GLY A C 1
ATOM 2362 O O . GLY A 1 298 ? 20.498 -3.400 -11.706 1.00 94.38 298 GLY A O 1
ATOM 2363 N N . LYS A 1 299 ? 20.049 -4.866 -13.340 1.00 94.44 299 LYS A N 1
ATOM 2364 C CA . LYS A 1 299 ? 20.891 -4.191 -14.349 1.00 94.44 299 LYS A CA 1
ATOM 2365 C C . LYS A 1 299 ? 20.416 -2.774 -14.664 1.00 94.44 299 LYS A C 1
ATOM 2367 O O . LYS A 1 299 ? 21.249 -1.897 -14.897 1.00 94.44 299 LYS A O 1
ATOM 2372 N N . TYR A 1 300 ? 19.101 -2.575 -14.742 1.00 93.69 300 TYR A N 1
ATOM 2373 C CA . TYR A 1 300 ? 18.505 -1.272 -15.005 1.00 93.69 300 TYR A CA 1
ATOM 2374 C C . TYR A 1 300 ? 18.772 -0.317 -13.836 1.00 93.69 300 TYR A C 1
ATOM 2376 O O . TYR A 1 300 ? 19.374 0.738 -14.028 1.00 93.69 300 TYR A O 1
ATOM 2384 N N . LEU A 1 301 ? 18.401 -0.727 -12.622 1.00 93.81 301 LEU A N 1
ATOM 2385 C CA . LEU A 1 301 ? 18.502 0.083 -11.410 1.00 93.81 301 LEU A CA 1
ATOM 2386 C C . LEU A 1 301 ? 19.948 0.405 -11.022 1.00 93.81 301 LEU A C 1
ATOM 2388 O O . LEU A 1 301 ? 20.223 1.527 -10.615 1.00 93.81 301 LEU A O 1
ATOM 2392 N N . PHE A 1 302 ? 20.896 -0.509 -11.251 1.00 92.38 302 PHE A N 1
ATOM 2393 C CA . PHE A 1 302 ? 22.323 -0.256 -11.015 1.00 92.38 302 PHE A CA 1
ATOM 2394 C C . PHE A 1 302 ? 22.876 0.931 -11.825 1.00 92.38 302 PHE A C 1
ATOM 2396 O O . PHE A 1 302 ? 23.835 1.588 -11.421 1.00 92.38 302 PHE A O 1
ATOM 2403 N N . ARG A 1 303 ? 22.293 1.203 -12.998 1.00 91.56 303 ARG A N 1
ATOM 2404 C CA . ARG A 1 303 ? 22.700 2.313 -13.874 1.00 91.56 303 ARG A CA 1
ATOM 2405 C C . ARG A 1 303 ? 21.906 3.587 -13.613 1.00 91.56 303 ARG A C 1
ATOM 2407 O O . ARG A 1 303 ? 22.300 4.647 -14.096 1.00 91.56 303 ARG A O 1
ATOM 2414 N N . GLU A 1 304 ? 20.796 3.487 -12.894 1.00 91.50 304 GLU A N 1
ATOM 2415 C CA . GLU A 1 304 ? 19.891 4.597 -12.661 1.00 91.50 304 GLU A CA 1
ATOM 2416 C C . GLU A 1 304 ? 20.380 5.446 -11.483 1.00 91.50 304 GLU A C 1
ATOM 2418 O O . GLU A 1 304 ? 20.444 4.984 -10.349 1.00 91.50 304 GLU A O 1
ATOM 2423 N N . ARG A 1 305 ? 20.723 6.707 -11.760 1.00 90.19 305 ARG A N 1
ATOM 2424 C CA . ARG A 1 305 ? 21.270 7.649 -10.765 1.00 90.19 305 ARG A CA 1
ATOM 2425 C C . ARG A 1 305 ? 20.305 8.773 -10.391 1.00 90.19 305 ARG A C 1
ATOM 2427 O O . ARG A 1 305 ? 20.636 9.590 -9.542 1.00 90.19 305 ARG A O 1
ATOM 2434 N N . ARG A 1 306 ? 19.136 8.852 -11.039 1.00 91.19 306 ARG A N 1
ATOM 2435 C CA . ARG A 1 306 ? 18.123 9.899 -10.794 1.00 91.19 306 ARG A CA 1
ATOM 2436 C C . ARG A 1 306 ? 17.225 9.608 -9.586 1.00 91.19 306 ARG A C 1
ATOM 2438 O O . ARG A 1 306 ? 16.409 10.448 -9.217 1.00 91.19 306 ARG A O 1
ATOM 2445 N N . LEU A 1 307 ? 17.332 8.408 -9.025 1.00 90.56 307 LEU A N 1
ATOM 2446 C CA . LEU A 1 307 ? 16.514 7.900 -7.926 1.00 90.56 307 LEU A CA 1
ATOM 2447 C C . LEU A 1 307 ? 17.189 8.166 -6.569 1.00 90.56 307 LEU A C 1
ATOM 2449 O O . LEU A 1 307 ? 18.397 8.410 -6.539 1.00 90.56 307 LEU A O 1
ATOM 2453 N N . PRO A 1 308 ? 16.434 8.152 -5.452 1.00 89.44 308 PRO A N 1
ATOM 2454 C CA . PRO A 1 308 ? 17.005 8.319 -4.118 1.00 89.44 308 PRO A CA 1
ATOM 2455 C C . PRO A 1 308 ? 17.948 7.158 -3.784 1.00 89.44 308 PRO A C 1
ATOM 2457 O O . PRO A 1 308 ? 18.001 6.162 -4.503 1.00 89.44 308 PRO A O 1
ATOM 2460 N N . VAL A 1 309 ? 18.681 7.279 -2.680 1.00 91.31 309 VAL A N 1
ATOM 2461 C CA . VAL A 1 309 ? 19.415 6.140 -2.116 1.00 91.31 309 VAL A CA 1
ATOM 2462 C C . VAL A 1 309 ? 18.403 5.142 -1.546 1.00 91.31 309 VAL A C 1
ATOM 2464 O O . VAL A 1 309 ? 17.374 5.543 -1.006 1.00 91.31 309 VAL A O 1
ATOM 2467 N N . TYR A 1 310 ? 18.660 3.854 -1.747 1.00 94.06 310 TYR A N 1
ATOM 2468 C CA . TYR A 1 310 ? 17.861 2.747 -1.228 1.00 94.06 310 TYR A CA 1
ATOM 2469 C C . TYR A 1 310 ? 18.750 1.511 -1.067 1.00 94.06 310 TYR A C 1
ATOM 2471 O O . TYR A 1 310 ? 19.756 1.369 -1.767 1.00 94.06 310 TYR A O 1
ATOM 2479 N N . ASP A 1 311 ? 18.337 0.595 -0.194 1.00 93.88 311 ASP A N 1
ATOM 2480 C CA . ASP A 1 311 ? 18.989 -0.701 0.007 1.00 93.88 311 ASP A CA 1
ATOM 2481 C C . ASP A 1 311 ? 18.340 -1.799 -0.842 1.00 93.88 311 ASP A C 1
ATOM 2483 O O . ASP A 1 311 ? 19.023 -2.678 -1.367 1.00 93.88 311 ASP A O 1
ATOM 2487 N N . ILE A 1 312 ? 17.009 -1.759 -0.980 1.00 93.75 312 ILE A N 1
ATOM 2488 C CA . ILE A 1 312 ? 16.220 -2.799 -1.654 1.00 93.75 312 ILE A CA 1
ATOM 2489 C C . ILE A 1 312 ? 15.198 -2.138 -2.577 1.00 93.75 312 ILE A C 1
ATOM 2491 O O . ILE A 1 312 ? 14.513 -1.194 -2.190 1.00 93.75 312 ILE A O 1
ATOM 2495 N N . ALA A 1 313 ? 15.052 -2.664 -3.792 1.00 95.62 313 ALA A N 1
ATOM 2496 C CA . ALA A 1 313 ? 13.995 -2.264 -4.712 1.00 95.62 313 ALA A CA 1
ATOM 2497 C C . ALA A 1 313 ? 12.970 -3.388 -4.872 1.00 95.62 313 ALA A C 1
ATOM 2499 O O . ALA A 1 313 ? 13.327 -4.530 -5.154 1.00 95.62 313 ALA A O 1
ATOM 2500 N N . VAL A 1 314 ? 11.689 -3.054 -4.726 1.00 95.62 314 VAL A N 1
ATOM 2501 C CA . VAL A 1 314 ? 10.587 -4.018 -4.787 1.00 95.62 314 VAL A CA 1
ATOM 2502 C C . VAL A 1 314 ? 9.617 -3.605 -5.881 1.00 95.62 314 VAL A C 1
ATOM 2504 O O . VAL A 1 314 ? 8.967 -2.565 -5.781 1.00 95.62 314 VAL A O 1
ATOM 2507 N N . ALA A 1 315 ? 9.499 -4.435 -6.917 1.00 93.62 315 ALA A N 1
ATOM 2508 C CA . ALA A 1 315 ? 8.491 -4.273 -7.955 1.00 93.62 315 ALA A CA 1
ATOM 2509 C C . ALA A 1 315 ? 7.209 -5.021 -7.590 1.00 93.62 315 ALA A C 1
ATOM 2511 O O . ALA A 1 315 ? 7.226 -6.227 -7.349 1.00 93.62 315 ALA A O 1
ATOM 2512 N N . VAL A 1 316 ? 6.093 -4.297 -7.574 1.00 90.31 316 VAL A N 1
ATOM 2513 C CA . VAL A 1 316 ? 4.765 -4.836 -7.288 1.00 90.31 316 VAL A CA 1
ATOM 2514 C C . VAL A 1 316 ? 3.956 -4.867 -8.573 1.00 90.31 316 VAL A C 1
ATOM 2516 O O . VAL A 1 316 ? 3.798 -3.853 -9.253 1.00 90.31 316 VAL A O 1
ATOM 2519 N N . THR A 1 317 ? 3.481 -6.065 -8.908 1.00 88.69 317 THR A N 1
ATOM 2520 C CA . THR A 1 317 ? 2.798 -6.371 -10.163 1.00 88.69 317 THR A CA 1
ATOM 2521 C C . THR A 1 317 ? 1.659 -7.358 -9.941 1.00 88.69 317 THR A C 1
ATOM 2523 O O . THR A 1 317 ? 1.679 -8.143 -8.993 1.00 88.69 317 THR A O 1
ATOM 2526 N N . LYS A 1 318 ? 0.669 -7.325 -10.838 1.00 85.75 318 LYS A N 1
ATOM 2527 C CA . LYS A 1 318 ? -0.410 -8.319 -10.897 1.00 85.75 318 LYS A CA 1
ATOM 2528 C C . LYS A 1 318 ? 0.021 -9.615 -11.598 1.00 85.75 318 LYS A C 1
ATOM 2530 O O . LYS A 1 318 ? -0.697 -10.608 -11.518 1.00 85.75 318 LYS A O 1
ATOM 2535 N N . TYR A 1 319 ? 1.144 -9.617 -12.316 1.00 86.94 319 TYR A N 1
ATOM 2536 C CA . TYR A 1 319 ? 1.590 -10.817 -13.015 1.00 86.94 319 TYR A CA 1
ATOM 2537 C C . TYR A 1 319 ? 1.993 -11.922 -12.032 1.00 86.94 319 TYR A C 1
ATOM 2539 O O . TYR A 1 319 ? 2.736 -11.691 -11.077 1.00 86.94 319 TYR A O 1
ATOM 2547 N N . ASP A 1 320 ? 1.562 -13.145 -12.324 1.00 85.00 320 ASP A N 1
ATOM 2548 C CA . ASP A 1 320 ? 2.028 -14.342 -11.646 1.00 85.00 320 ASP A CA 1
ATOM 2549 C C . ASP A 1 320 ? 3.529 -14.530 -11.890 1.00 85.00 320 ASP A C 1
ATOM 2551 O O . ASP A 1 320 ? 4.035 -14.434 -13.012 1.00 85.00 320 ASP A O 1
ATOM 2555 N N . MET A 1 321 ? 4.265 -14.869 -10.838 1.00 85.50 321 MET A N 1
ATOM 2556 C CA . MET A 1 321 ? 5.667 -15.233 -10.986 1.00 85.50 321 MET A CA 1
ATOM 2557 C C . MET A 1 321 ? 5.793 -16.685 -11.430 1.00 85.50 321 MET A C 1
ATOM 2559 O O . MET A 1 321 ? 5.199 -17.603 -10.854 1.00 85.50 321 MET A O 1
ATOM 2563 N N . CYS A 1 322 ? 6.629 -16.912 -12.438 1.00 84.25 322 CYS A N 1
ATOM 2564 C CA . CYS A 1 322 ? 7.065 -18.249 -12.775 1.00 84.25 322 CYS A CA 1
ATOM 2565 C C . CYS A 1 322 ? 8.556 -18.308 -13.050 1.00 84.25 322 CYS A C 1
ATOM 2567 O O . CYS A 1 322 ? 9.187 -17.339 -13.462 1.00 84.25 322 CYS A O 1
ATOM 2569 N N . ARG A 1 323 ? 9.125 -19.492 -12.839 1.00 81.44 323 ARG A N 1
ATOM 2570 C CA . ARG A 1 323 ? 10.502 -19.778 -13.218 1.00 81.44 323 ARG A CA 1
ATOM 2571 C C . ARG A 1 323 ? 10.504 -20.560 -14.517 1.00 81.44 323 ARG A C 1
ATOM 2573 O O . ARG A 1 323 ? 10.019 -21.695 -14.566 1.00 81.44 323 ARG A O 1
ATOM 2580 N N . ARG A 1 324 ? 11.069 -19.973 -15.568 1.00 77.00 324 ARG A N 1
ATOM 2581 C CA . ARG A 1 324 ? 11.212 -20.657 -16.854 1.00 77.00 324 ARG A CA 1
ATOM 2582 C C . ARG A 1 324 ? 12.403 -21.615 -16.810 1.00 77.00 324 ARG A C 1
ATOM 2584 O O . ARG A 1 324 ? 13.515 -21.232 -16.449 1.00 77.00 324 ARG A O 1
ATOM 2591 N N . ARG A 1 325 ? 12.187 -22.885 -17.166 1.00 74.00 325 ARG A N 1
ATOM 2592 C CA . ARG A 1 325 ? 13.265 -23.883 -17.309 1.00 74.00 325 ARG A CA 1
ATOM 2593 C C . ARG A 1 325 ? 13.723 -23.987 -18.768 1.00 74.00 325 ARG A C 1
ATOM 2595 O O . ARG A 1 325 ? 12.986 -23.627 -19.689 1.00 74.00 325 ARG A O 1
ATOM 2602 N N . LYS A 1 326 ? 14.935 -24.520 -18.988 1.00 56.44 326 LYS A N 1
ATOM 2603 C CA . LYS A 1 326 ? 15.411 -24.902 -20.330 1.00 56.44 326 LYS A CA 1
ATOM 2604 C C . LYS A 1 326 ? 14.382 -25.861 -20.951 1.00 56.44 326 LYS A C 1
ATOM 2606 O O . LYS A 1 326 ? 14.111 -26.909 -20.375 1.00 56.44 326 LYS A O 1
ATOM 2611 N N . GLY A 1 327 ? 13.766 -25.453 -22.063 1.00 63.50 327 GLY A N 1
ATOM 2612 C CA . GLY A 1 327 ? 12.629 -26.147 -22.690 1.00 63.50 327 GLY A CA 1
ATOM 2613 C C . GLY A 1 327 ? 11.290 -25.394 -22.645 1.00 63.50 327 GLY A C 1
ATOM 2614 O O . GLY A 1 327 ? 10.276 -25.947 -23.051 1.00 63.50 327 GLY A O 1
ATOM 2615 N N . GLY A 1 328 ? 11.254 -24.154 -22.141 1.00 65.25 328 GLY A N 1
ATOM 2616 C CA . GLY A 1 328 ? 10.101 -23.248 -22.280 1.00 65.25 328 GLY A CA 1
ATOM 2617 C C . GLY A 1 328 ? 8.949 -23.481 -21.296 1.00 65.25 328 GLY A C 1
ATOM 2618 O O . GLY A 1 328 ? 8.059 -22.640 -21.202 1.00 65.25 328 GLY A O 1
ATOM 2619 N N . ARG A 1 329 ? 8.975 -24.567 -20.512 1.00 69.25 329 ARG A N 1
ATOM 2620 C CA . ARG A 1 329 ? 8.000 -24.803 -19.437 1.00 69.25 329 ARG A CA 1
ATOM 2621 C C . ARG A 1 329 ? 8.212 -23.829 -18.270 1.00 69.25 329 ARG A C 1
ATOM 2623 O O . ARG A 1 329 ? 9.332 -23.641 -17.791 1.00 69.25 329 ARG A O 1
ATOM 2630 N N . CYS A 1 330 ? 7.108 -23.237 -17.828 1.00 69.12 330 CYS A N 1
ATOM 2631 C CA . CYS A 1 330 ? 7.006 -22.215 -16.789 1.00 69.12 330 CYS A CA 1
ATOM 2632 C C . CYS A 1 330 ? 6.361 -22.864 -15.558 1.00 69.12 330 CYS A C 1
ATOM 2634 O O . CYS A 1 330 ? 5.225 -23.331 -15.617 1.00 69.12 330 CYS A O 1
ATOM 2636 N N . THR A 1 331 ? 7.118 -22.969 -14.464 1.00 71.19 331 THR A N 1
ATOM 2637 C CA . THR A 1 331 ? 6.607 -23.467 -13.178 1.00 71.19 331 THR A CA 1
ATOM 2638 C C . THR A 1 331 ? 6.261 -22.271 -12.304 1.00 71.19 331 THR A C 1
ATOM 2640 O O . THR A 1 331 ? 7.161 -21.485 -11.993 1.00 71.19 331 THR A O 1
ATOM 2643 N N . LYS A 1 332 ? 4.979 -22.112 -11.951 1.00 67.69 332 LYS A N 1
ATOM 2644 C CA . LYS A 1 332 ? 4.512 -21.041 -11.059 1.00 67.69 332 LYS A CA 1
ATOM 2645 C C . LYS A 1 332 ? 5.134 -21.211 -9.669 1.00 67.69 332 LYS A C 1
ATOM 2647 O O . LYS A 1 332 ? 5.272 -22.335 -9.194 1.00 67.69 332 LYS A O 1
ATOM 2652 N N . GLY A 1 333 ? 5.535 -20.107 -9.050 1.00 57.47 333 GLY A N 1
ATOM 2653 C CA . GLY A 1 333 ? 6.101 -20.091 -7.703 1.00 57.47 333 GLY A CA 1
ATOM 2654 C C . GLY A 1 333 ? 6.478 -18.676 -7.278 1.00 57.47 333 GLY A C 1
ATOM 2655 O O . GLY A 1 333 ? 6.788 -17.835 -8.121 1.00 57.47 333 GLY A O 1
ATOM 2656 N N . THR A 1 334 ? 6.459 -18.409 -5.976 1.00 49.34 334 THR A N 1
ATOM 2657 C CA . THR A 1 334 ? 6.991 -17.176 -5.388 1.00 49.34 334 THR A CA 1
ATOM 2658 C C . THR A 1 334 ? 8.508 -17.145 -5.565 1.00 49.34 334 THR A C 1
ATOM 2660 O O . THR A 1 334 ? 9.206 -18.103 -5.235 1.00 49.34 334 THR A O 1
ATOM 2663 N N . ALA A 1 335 ? 9.033 -16.077 -6.168 1.00 44.53 335 ALA A N 1
ATOM 2664 C CA . ALA A 1 335 ? 10.468 -15.935 -6.363 1.00 44.53 335 ALA A CA 1
ATOM 2665 C C . ALA A 1 335 ? 11.122 -15.475 -5.056 1.00 44.53 335 ALA A C 1
ATOM 2667 O O . ALA A 1 335 ? 10.988 -14.321 -4.667 1.00 44.53 335 ALA A O 1
ATOM 2668 N N . GLU A 1 336 ? 11.829 -16.382 -4.389 1.00 34.28 336 GLU A N 1
ATOM 2669 C CA . GLU A 1 336 ? 12.765 -16.040 -3.319 1.00 34.28 336 GLU A CA 1
ATOM 2670 C C . GLU A 1 336 ? 14.077 -15.531 -3.927 1.00 34.28 336 GLU A C 1
ATOM 2672 O O . GLU A 1 336 ? 14.686 -16.176 -4.793 1.00 34.28 336 GLU A O 1
ATOM 2677 N N . GLU A 1 337 ? 14.518 -14.360 -3.477 1.00 34.88 337 GLU A N 1
ATOM 2678 C CA . GLU A 1 337 ? 15.786 -13.764 -3.874 1.00 34.88 337 GLU A CA 1
ATOM 2679 C C . GLU A 1 337 ? 16.945 -14.522 -3.208 1.00 34.88 337 GLU A C 1
ATOM 2681 O O . GLU A 1 337 ? 17.239 -14.362 -2.027 1.00 34.88 337 GLU A O 1
ATOM 2686 N N . LYS A 1 338 ? 17.633 -15.380 -3.970 1.00 24.52 338 LYS A N 1
ATOM 2687 C CA . LYS A 1 338 ? 18.913 -15.959 -3.536 1.00 24.52 338 LYS A CA 1
ATOM 2688 C C . LYS A 1 338 ? 20.048 -15.021 -3.917 1.00 24.52 338 LYS A C 1
ATOM 2690 O O . LYS A 1 338 ? 20.564 -15.109 -5.035 1.00 24.52 338 LYS A O 1
ATOM 2695 N N . HIS A 1 339 ? 20.473 -14.178 -2.978 1.00 27.27 339 HIS A N 1
ATOM 2696 C CA . HIS A 1 339 ? 21.711 -13.410 -3.101 1.00 27.27 339 HIS A CA 1
ATOM 2697 C C . HIS A 1 339 ? 22.890 -14.340 -3.433 1.00 27.27 339 HIS A C 1
ATOM 2699 O O . HIS A 1 339 ? 23.303 -15.169 -2.623 1.00 27.27 339 HIS A O 1
ATOM 2705 N N . HIS A 1 340 ? 23.440 -14.199 -4.639 1.00 24.55 340 HIS A N 1
ATOM 2706 C CA . HIS A 1 340 ? 24.757 -14.726 -4.981 1.00 24.55 340 HIS A CA 1
ATOM 2707 C C . HIS A 1 340 ? 25.758 -13.585 -4.809 1.00 24.55 340 HIS A C 1
ATOM 2709 O O . HIS A 1 340 ? 25.921 -12.754 -5.700 1.00 24.55 340 HIS A O 1
ATOM 2715 N N . GLY A 1 341 ? 26.392 -13.528 -3.637 1.00 27.28 341 GLY A N 1
ATOM 2716 C CA . GLY A 1 341 ? 27.571 -12.692 -3.430 1.00 27.28 341 GLY A CA 1
ATOM 2717 C C . GLY A 1 341 ? 28.723 -13.214 -4.287 1.00 27.28 341 GLY A C 1
ATOM 2718 O O . GLY A 1 341 ? 29.002 -14.415 -4.268 1.00 27.28 341 GLY A O 1
ATOM 2719 N N . SER A 1 342 ? 29.330 -12.317 -5.067 1.00 28.27 342 SER A N 1
ATOM 2720 C CA . SER A 1 342 ? 30.603 -12.555 -5.764 1.00 28.27 342 SER A CA 1
ATOM 2721 C C . SER A 1 342 ? 31.779 -12.432 -4.805 1.00 28.27 342 SER A C 1
ATOM 2723 O O . SER A 1 342 ? 31.684 -11.590 -3.882 1.00 28.27 342 SER A O 1
#

Secondary structure (DSSP, 8-state):
--HHHHHHHHSS-GGGPPPEEEEEEEEE--SSTTSPPEEEEEETTEEEEEE-EE--SSBSTT---EEEEEE-TTSGGGEEEEE-GGGGS---EEEEETTTTEEEEEEE-TTS-EEEEEEETTTEEEEEPPHHHIIIIITT-GGGG-GGGS----TTS--EEEEEEEEEEE--PPPSS----TTS----------------------PPPPSEE--EEEEEE-HHHHHHTTT-HHHHHHHHHHHHHHHHHHHHTSSSSEE--EEEEEEEESSGGG-HHHHTTEETTTEEEHHHHHHHHHHHHHH--SSPP-SEEEEE-SSEEEEEPTTS-EEE----------

InterPro domains:
  IPR024079 Metallopeptidase, catalytic domain superfamily [G3DSA:3.40.390.10] (212-339)